Protein AF-0000000074084483 (afdb_homodimer)

pLDDT: mean 97.4, std 4.84, range [50.03, 98.94]

Nearest PDB structures (foldseek):
  2os5-assembly1_A  TM=9.959E-01  e=9.091E-21  Ancylostoma ceylanicum
  6oyb-assembly1_A  TM=9.759E-01  e=8.891E-14  Homo sapiens
  6lr3-assembly2_B  TM=9.751E-01  e=2.742E-13  Oncomelania hupensis
  1hfo-assembly1_C  TM=9.687E-01  e=1.614E-13  Trichinella spiralis
  6lkw-assembly2_B  TM=9.338E-01  e=1.724E-13  Oncomelania hupensis

InterPro domains:
  IPR001398 Macrophage migration inhibitory factor [PF01187] (2-115)
  IPR001398 Macrophage migration inhibitory factor [PTHR11954] (1-114)
  IPR014347 Tautomerase/MIF superfamily [G3DSA:3.30.429.10] (1-119)
  IPR014347 Tautomerase/MIF superfamily [SSF55331] (1-114)

Radius of gyration: 18.04 Å; Cα contacts (8 Å, |Δi|>4): 488; chains: 2; bounding box: 40×51×47 Å

Organism: Heligmosomoides polygyrus (NCBI:txid6339)

Secondary structure (DSSP, 8-state):
--EEEEEESS-GGGS-TTHHHHHHHHHHHHHT--GGG-EEEEETT-EEEETTB-S--EEEEEEESS--SHHHHHHHHHHHHHHHHHHH---GGGEEEEEEE--GGG-EETTEEHHHH--/--EEEEEESS-GGGS-TTHHHHHHHHHHHHHT--GGG-EEEEETT----BTTB-S--EEEEEEESS--SHHHHHHHHHHHHHHHHHHH---GGGEEEEEEE--GGGEEETTEEHHHH--

Structure (mmCIF, N/CA/C/O backbone):
data_AF-0000000074084483-model_v1
#
loop_
_entity.id
_entity.type
_entity.pdbx_description
1 polymer 'Macrophage migration inhibitory factor'
#
loop_
_atom_site.group_PDB
_atom_site.id
_atom_site.type_symbol
_atom_site.label_atom_id
_atom_site.label_alt_id
_atom_site.label_comp_id
_atom_site.label_asym_id
_atom_site.label_entity_id
_atom_site.label_seq_id
_atom_site.pdbx_PDB_ins_code
_atom_site.Cartn_x
_atom_site.Cartn_y
_atom_site.Cartn_z
_atom_site.occupancy
_atom_site.B_iso_or_equiv
_atom_site.auth_seq_id
_atom_site.auth_comp_id
_atom_site.auth_asym_id
_atom_site.auth_atom_id
_atom_site.pdbx_PDB_model_num
ATOM 1 N N . MET A 1 1 ? 3.225 18.656 -2.25 1 90.94 1 MET A N 1
ATOM 2 C CA . MET A 1 1 ? 2.812 17.75 -3.32 1 90.94 1 MET A CA 1
ATOM 3 C C . MET A 1 1 ? 2.529 16.359 -2.773 1 90.94 1 MET A C 1
ATOM 5 O O . MET A 1 1 ? 3.318 15.438 -2.98 1 90.94 1 MET A O 1
ATOM 9 N N . PRO A 1 2 ? 1.415 16.266 -2.002 1 98.31 2 PRO A N 1
ATOM 10 C CA . PRO A 1 2 ? 1.061 14.938 -1.521 1 98.31 2 PRO A CA 1
ATOM 11 C C . PRO A 1 2 ? 0.435 14.062 -2.607 1 98.31 2 PRO A C 1
ATOM 13 O O . PRO A 1 2 ? -0.386 14.547 -3.393 1 98.31 2 PRO A O 1
ATOM 16 N N . MET A 1 3 ? 0.93 12.828 -2.783 1 98.69 3 MET A N 1
ATOM 17 C CA . MET A 1 3 ? 0.344 11.781 -3.615 1 98.69 3 MET A CA 1
ATOM 18 C C . MET A 1 3 ? -0.251 10.672 -2.754 1 98.69 3 MET A C 1
ATOM 20 O O . MET A 1 3 ? 0.44 10.094 -1.91 1 98.69 3 MET A O 1
ATOM 24 N N . VAL A 1 4 ? -1.564 10.453 -2.967 1 98.88 4 VAL A N 1
ATOM 25 C CA . VAL A 1 4 ? -2.273 9.523 -2.098 1 98.88 4 VAL A CA 1
ATOM 26 C C . VAL A 1 4 ? -2.93 8.43 -2.938 1 98.88 4 VAL A C 1
ATOM 28 O O . VAL A 1 4 ? -3.674 8.719 -3.875 1 98.88 4 VAL A O 1
ATOM 31 N N . LYS A 1 5 ? -2.646 7.234 -2.607 1 98.88 5 LYS A N 1
ATOM 32 C CA . LYS A 1 5 ? -3.322 6.082 -3.195 1 98.88 5 LYS A CA 1
ATOM 33 C C . LYS A 1 5 ? -4.254 5.414 -2.188 1 98.88 5 LYS A C 1
ATOM 35 O O . LYS A 1 5 ? -3.83 5.055 -1.087 1 98.88 5 LYS A O 1
ATOM 40 N N . VAL A 1 6 ? -5.477 5.258 -2.576 1 98.88 6 VAL A N 1
ATOM 41 C CA . VAL A 1 6 ? -6.449 4.516 -1.782 1 98.88 6 VAL A CA 1
ATOM 42 C C . VAL A 1 6 ? -6.887 3.264 -2.541 1 98.88 6 VAL A C 1
ATOM 44 O O . VAL A 1 6 ? -7.457 3.359 -3.629 1 98.88 6 VAL A O 1
ATOM 47 N N . ALA A 1 7 ? -6.613 2.129 -2.016 1 98.88 7 ALA A N 1
ATOM 48 C CA . ALA A 1 7 ? -7.176 0.875 -2.51 1 98.88 7 ALA A CA 1
ATOM 49 C C . ALA A 1 7 ? -8.203 0.31 -1.531 1 98.88 7 ALA A C 1
ATOM 51 O O . ALA A 1 7 ? -7.969 0.292 -0.32 1 98.88 7 ALA A O 1
ATOM 52 N N . THR A 1 8 ? -9.344 -0.107 -2.014 1 98.88 8 THR A N 1
ATOM 53 C CA . THR A 1 8 ? -10.375 -0.694 -1.17 1 98.88 8 THR A CA 1
ATOM 54 C C . THR A 1 8 ? -11.141 -1.78 -1.925 1 98.88 8 THR A C 1
ATOM 56 O O . THR A 1 8 ? -11.258 -1.725 -3.15 1 98.88 8 THR A O 1
ATOM 59 N N . ASN A 1 9 ? -11.633 -2.775 -1.199 1 98.56 9 ASN A N 1
ATOM 60 C CA . ASN A 1 9 ? -12.414 -3.828 -1.841 1 98.56 9 ASN A CA 1
ATOM 61 C C . ASN A 1 9 ? -13.898 -3.475 -1.891 1 98.56 9 ASN A C 1
ATOM 63 O O . ASN A 1 9 ? -14.719 -4.285 -2.322 1 98.56 9 ASN A O 1
ATOM 67 N N . ILE A 1 10 ? -14.188 -2.301 -1.393 1 98.69 10 ILE A N 1
ATOM 68 C CA . ILE A 1 10 ? -15.547 -1.784 -1.53 1 98.69 10 ILE A CA 1
ATOM 69 C C . ILE A 1 10 ? -15.844 -1.504 -3 1 98.69 10 ILE A C 1
ATOM 71 O O . ILE A 1 10 ? -15.055 -0.853 -3.688 1 98.69 10 ILE A O 1
ATOM 75 N N . PRO A 1 11 ? -16.969 -1.996 -3.5 1 98.5 11 PRO A N 1
ATOM 76 C CA . PRO A 1 11 ? -17.312 -1.742 -4.898 1 98.5 11 PRO A CA 1
ATOM 77 C C . PRO A 1 11 ? -17.391 -0.252 -5.227 1 98.5 11 PRO A C 1
ATOM 79 O O . PRO A 1 11 ? -17.828 0.544 -4.391 1 98.5 11 PRO A O 1
ATOM 82 N N . ASP A 1 12 ? -17.047 0.091 -6.441 1 98.25 12 ASP A N 1
ATOM 83 C CA . ASP A 1 12 ? -16.984 1.48 -6.887 1 98.25 12 ASP A CA 1
ATOM 84 C C . ASP A 1 12 ? -18.328 2.193 -6.645 1 98.25 12 ASP A C 1
ATOM 86 O O . ASP A 1 12 ? -18.344 3.344 -6.203 1 98.25 12 ASP A O 1
ATOM 90 N N . LYS A 1 13 ? -19.391 1.521 -6.887 1 98.25 13 LYS A N 1
ATOM 91 C CA . LYS A 1 13 ? -20.719 2.109 -6.754 1 98.25 13 LYS A CA 1
ATOM 92 C C . LYS A 1 13 ? -21 2.51 -5.309 1 98.25 13 LYS A C 1
ATOM 94 O O . LYS A 1 13 ? -21.875 3.336 -5.047 1 98.25 13 LYS A O 1
ATOM 99 N N . ASP A 1 14 ? -20.328 1.914 -4.352 1 98.44 14 ASP A N 1
ATOM 100 C CA . ASP A 1 14 ? -20.578 2.146 -2.936 1 98.44 14 ASP A CA 1
ATOM 101 C C . ASP A 1 14 ? -19.578 3.139 -2.352 1 98.44 14 ASP A C 1
ATOM 103 O O . ASP A 1 14 ? -19.625 3.455 -1.161 1 98.44 14 ASP A O 1
ATOM 107 N N . VAL A 1 15 ? -18.625 3.645 -3.105 1 98.69 15 VAL A N 1
ATOM 108 C CA . VAL A 1 15 ? -17.719 4.73 -2.719 1 98.69 15 VAL A CA 1
ATOM 109 C C . VAL A 1 15 ? -18.328 6.07 -3.127 1 98.69 15 VAL A C 1
ATOM 111 O O . VAL A 1 15 ? -18.625 6.293 -4.305 1 98.69 15 VAL A O 1
ATOM 114 N N . PRO A 1 16 ? -18.531 6.902 -2.127 1 98.69 16 PRO A N 1
ATOM 115 C CA . PRO A 1 16 ? -19.156 8.18 -2.471 1 98.69 16 PRO A CA 1
ATOM 116 C C . PRO A 1 16 ? -18.438 8.906 -3.604 1 98.69 16 PRO A C 1
ATOM 118 O O . PRO A 1 16 ? -17.203 8.922 -3.646 1 98.69 16 PRO A O 1
ATOM 121 N N . ALA A 1 17 ? -19.141 9.539 -4.523 1 97.88 17 ALA A N 1
ATOM 122 C CA . ALA A 1 17 ? -18.594 10.195 -5.711 1 97.88 17 ALA A CA 1
ATOM 123 C C . ALA A 1 17 ? -17.656 11.328 -5.328 1 97.88 17 ALA A C 1
ATOM 125 O O . ALA A 1 17 ? -16.75 11.688 -6.094 1 97.88 17 ALA A O 1
ATOM 126 N N . ASN A 1 18 ? -17.812 11.898 -4.129 1 98.38 18 ASN A N 1
ATOM 127 C CA . ASN A 1 18 ? -17 13.031 -3.715 1 98.38 18 ASN A CA 1
ATOM 128 C C . ASN A 1 18 ? -15.93 12.609 -2.713 1 98.38 18 ASN A C 1
ATOM 130 O O . ASN A 1 18 ? -15.398 13.445 -1.973 1 98.38 18 ASN A O 1
ATOM 134 N N . PHE A 1 19 ? -15.695 11.305 -2.584 1 98.88 19 PHE A N 1
ATOM 135 C CA . PHE A 1 19 ? -14.742 10.797 -1.605 1 98.88 19 PHE A CA 1
ATOM 136 C C . PHE A 1 19 ? -13.375 11.438 -1.806 1 98.88 19 PHE A C 1
ATOM 138 O O . PHE A 1 19 ? -12.758 11.922 -0.851 1 98.88 19 PHE A O 1
ATOM 145 N N . GLU A 1 20 ? -12.875 11.477 -3.074 1 98.69 20 GLU A N 1
ATOM 146 C CA . GLU A 1 20 ? -11.562 12.039 -3.359 1 98.69 20 GLU A CA 1
ATOM 147 C C . GLU A 1 20 ? -11.5 13.523 -2.99 1 98.69 20 GLU A C 1
ATOM 149 O O . GLU A 1 20 ? -10.484 14 -2.482 1 98.69 20 GLU A O 1
ATOM 154 N N . GLU A 1 21 ? -12.57 14.227 -3.275 1 98.69 21 GLU A N 1
ATOM 155 C CA . GLU A 1 21 ? -12.648 15.641 -2.926 1 98.69 21 GLU A CA 1
ATOM 156 C C . GLU A 1 21 ? -12.578 15.844 -1.415 1 98.69 21 GLU A C 1
ATOM 158 O O . GLU A 1 21 ? -11.836 16.688 -0.931 1 98.69 21 GLU A O 1
ATOM 163 N N . ARG A 1 22 ? -13.32 15.07 -0.7 1 98.88 22 ARG A N 1
ATOM 164 C CA . ARG A 1 22 ? -13.32 15.148 0.757 1 98.88 22 ARG A CA 1
ATOM 165 C C . ARG A 1 22 ? -11.953 14.797 1.328 1 98.88 22 ARG A C 1
ATOM 167 O O . ARG A 1 22 ? -11.477 15.453 2.256 1 98.88 22 ARG A O 1
ATOM 174 N N . LEU A 1 23 ? -11.344 13.781 0.763 1 98.88 23 LEU A N 1
ATOM 175 C CA . LEU A 1 23 ? -10.016 13.391 1.223 1 98.88 23 LEU A CA 1
ATOM 176 C C . LEU A 1 23 ? -9 14.492 0.937 1 98.88 23 LEU A C 1
ATOM 178 O O . LEU A 1 23 ? -8.117 14.758 1.757 1 98.88 23 LEU A O 1
ATOM 182 N N . THR A 1 24 ? -9.117 15.102 -0.204 1 98.88 24 THR A N 1
ATOM 183 C CA . THR A 1 24 ? -8.266 16.234 -0.533 1 98.88 24 THR A CA 1
ATOM 184 C C . THR A 1 24 ? -8.391 17.328 0.527 1 98.88 24 THR A C 1
ATOM 186 O O . THR A 1 24 ? -7.379 17.844 1.015 1 98.88 24 THR A O 1
ATOM 189 N N . ASP A 1 25 ? -9.586 17.641 0.904 1 98.88 25 ASP A N 1
ATOM 190 C CA . ASP A 1 25 ? -9.828 18.688 1.888 1 98.88 25 ASP A CA 1
ATOM 191 C C . ASP A 1 25 ? -9.25 18.312 3.248 1 98.88 25 ASP A C 1
ATOM 193 O O . ASP A 1 25 ? -8.609 19.141 3.91 1 98.88 25 ASP A O 1
ATOM 197 N N . VAL A 1 26 ? -9.469 17.125 3.66 1 98.88 26 VAL A N 1
ATOM 198 C CA . VAL A 1 26 ? -8.984 16.641 4.945 1 98.88 26 VAL A CA 1
ATOM 199 C C . VAL A 1 26 ? -7.461 16.75 4.996 1 98.88 26 VAL A C 1
ATOM 201 O O . VAL A 1 26 ? -6.898 17.25 5.969 1 98.88 26 VAL A O 1
ATOM 204 N N . LEU A 1 27 ? -6.801 16.312 3.93 1 98.88 27 LEU A N 1
ATOM 205 C CA . LEU A 1 27 ? -5.344 16.281 3.924 1 98.88 27 LEU A CA 1
ATOM 206 C C . LEU A 1 27 ? -4.77 17.672 3.748 1 98.88 27 LEU A C 1
ATOM 208 O O . LEU A 1 27 ? -3.711 18 4.301 1 98.88 27 LEU A O 1
ATOM 212 N N . ALA A 1 28 ? -5.438 18.516 2.941 1 98.81 28 ALA A N 1
ATOM 213 C CA . ALA A 1 28 ? -4.992 19.891 2.818 1 98.81 28 ALA A CA 1
ATOM 214 C C . ALA A 1 28 ? -4.953 20.578 4.18 1 98.81 28 ALA A C 1
ATOM 216 O O . ALA A 1 28 ? -3.963 21.234 4.523 1 98.81 28 ALA A O 1
ATOM 217 N N . GLU A 1 29 ? -5.984 20.391 4.891 1 98.69 29 GLU A N 1
ATOM 218 C CA . GLU A 1 29 ? -6.07 20.984 6.227 1 98.69 29 GLU A CA 1
ATOM 219 C C . GLU A 1 29 ? -5.059 20.344 7.172 1 98.69 29 GLU A C 1
ATOM 221 O O . GLU A 1 29 ? -4.316 21.047 7.859 1 98.69 29 GLU A O 1
ATOM 226 N N . SER A 1 30 ? -4.984 19.078 7.211 1 98.75 30 SER A N 1
ATOM 227 C CA . SER A 1 30 ? -4.16 18.344 8.164 1 98.75 30 SER A CA 1
ATOM 228 C C . SER A 1 30 ? -2.678 18.625 7.941 1 98.75 30 SER A C 1
ATOM 230 O O . SER A 1 30 ? -1.898 18.688 8.898 1 98.75 30 SER A O 1
ATOM 232 N N . MET A 1 31 ? -2.316 18.812 6.648 1 98.56 31 MET A N 1
ATOM 233 C CA . MET A 1 31 ? -0.908 18.969 6.301 1 98.56 31 MET A CA 1
ATOM 234 C C . MET A 1 31 ? -0.549 20.438 6.102 1 98.56 31 MET A C 1
ATOM 236 O O . MET A 1 31 ? 0.618 20.766 5.891 1 98.56 31 MET A O 1
ATOM 240 N N . SER A 1 32 ? -1.562 21.281 6.18 1 98.06 32 SER A N 1
ATOM 241 C CA . SER A 1 32 ? -1.368 22.703 5.875 1 98.06 32 SER A CA 1
ATOM 242 C C . SER A 1 32 ? -0.707 22.891 4.512 1 98.06 32 SER A C 1
ATOM 244 O O . SER A 1 32 ? 0.3 23.594 4.395 1 98.06 32 SER A O 1
ATOM 246 N N . LYS A 1 33 ? -1.285 22.25 3.562 1 97.69 33 LYS A N 1
ATOM 247 C CA . LYS A 1 33 ? -0.819 22.344 2.184 1 97.69 33 LYS A CA 1
ATOM 248 C C . LYS A 1 33 ? -1.944 22.797 1.256 1 97.69 33 LYS A C 1
ATOM 250 O O . LYS A 1 33 ? -3.119 22.547 1.529 1 97.69 33 LYS A O 1
ATOM 255 N N . PRO A 1 34 ? -1.548 23.469 0.138 1 97.56 34 PRO A N 1
ATOM 256 C CA . PRO A 1 34 ? -2.605 23.875 -0.787 1 97.56 34 PRO A CA 1
ATOM 257 C C . PRO A 1 34 ? -3.334 22.703 -1.422 1 97.56 34 PRO A C 1
ATOM 259 O O . PRO A 1 34 ? -2.699 21.719 -1.812 1 97.56 34 PRO A O 1
ATOM 262 N N . ARG A 1 35 ? -4.621 22.828 -1.458 1 98 35 ARG A N 1
ATOM 263 C CA . ARG A 1 35 ? -5.488 21.844 -2.09 1 98 35 ARG A CA 1
ATOM 264 C C . ARG A 1 35 ? -4.98 21.469 -3.48 1 98 35 ARG A C 1
ATOM 266 O O . ARG A 1 35 ? -5.043 20.312 -3.883 1 98 35 ARG A O 1
ATOM 273 N N . SER A 1 36 ? -4.465 22.469 -4.172 1 97.12 36 SER A N 1
ATOM 274 C CA . SER A 1 36 ? -4.094 22.328 -5.574 1 97.12 36 SER A CA 1
ATOM 275 C C . SER A 1 36 ? -2.873 21.438 -5.742 1 97.12 36 SER A C 1
ATOM 277 O O . SER A 1 36 ? -2.555 21.016 -6.859 1 97.12 36 SER A O 1
ATOM 279 N N . ARG A 1 37 ? -2.213 21.078 -4.68 1 96.31 37 ARG A N 1
ATOM 280 C CA . ARG A 1 37 ? -0.978 20.297 -4.766 1 96.31 37 ARG A CA 1
ATOM 281 C C . ARG A 1 37 ? -1.219 18.844 -4.414 1 96.31 37 ARG A C 1
ATOM 283 O O . ARG A 1 37 ? -0.295 18.031 -4.461 1 96.31 37 ARG A O 1
ATOM 290 N N . ILE A 1 38 ? -2.434 18.453 -4.117 1 98.31 38 ILE A N 1
ATOM 291 C CA . ILE A 1 38 ? -2.723 17.109 -3.619 1 98.31 38 ILE A CA 1
ATOM 292 C C . ILE A 1 38 ? -3.32 16.266 -4.738 1 98.31 38 ILE A C 1
ATOM 294 O O . ILE A 1 38 ? -4.289 16.672 -5.383 1 98.31 38 ILE A O 1
ATOM 298 N N . ALA A 1 39 ? -2.727 15.172 -5.039 1 98.56 39 ALA A N 1
ATOM 299 C CA . ALA A 1 39 ? -3.225 14.203 -6.008 1 98.56 39 ALA A CA 1
ATOM 300 C C . ALA A 1 39 ? -3.707 12.93 -5.316 1 98.56 39 ALA A C 1
ATOM 302 O O . ALA A 1 39 ? -2.996 12.359 -4.484 1 98.56 39 ALA A O 1
ATOM 303 N N . ILE A 1 40 ? -4.953 12.461 -5.617 1 98.62 40 ILE A N 1
ATOM 304 C CA . ILE A 1 40 ? -5.543 11.273 -5.008 1 98.62 40 ILE A CA 1
ATOM 305 C C . ILE A 1 40 ? -5.938 10.281 -6.098 1 98.62 40 ILE A C 1
ATOM 307 O O . ILE A 1 40 ? -6.594 10.648 -7.078 1 98.62 40 ILE A O 1
ATOM 311 N N . GLU A 1 41 ? -5.523 9.094 -6.012 1 98.5 41 GLU A N 1
ATOM 312 C CA . GLU A 1 41 ? -6.016 7.984 -6.828 1 98.5 41 GLU A CA 1
ATOM 313 C C . GLU A 1 41 ? -6.777 6.969 -5.98 1 98.5 41 GLU A C 1
ATOM 315 O O . GLU A 1 41 ? -6.328 6.602 -4.895 1 98.5 41 GLU A O 1
ATOM 320 N N . VAL A 1 42 ? -7.965 6.543 -6.465 1 98.62 42 VAL A N 1
ATOM 321 C CA . VAL A 1 42 ? -8.781 5.57 -5.75 1 98.62 42 VAL A CA 1
ATOM 322 C C . VAL A 1 42 ? -8.969 4.32 -6.609 1 98.62 42 VAL A C 1
ATOM 324 O O . VAL A 1 42 ? -9.406 4.41 -7.762 1 98.62 42 VAL A O 1
ATOM 327 N N . PHE A 1 43 ? -8.602 3.16 -6.051 1 98.38 43 PHE A N 1
ATOM 328 C CA . PHE A 1 43 ? -8.867 1.847 -6.633 1 98.38 43 PHE A CA 1
ATOM 329 C C . PHE A 1 43 ? -9.961 1.12 -5.855 1 98.38 43 PHE A C 1
ATOM 331 O O . PHE A 1 43 ? -9.672 0.387 -4.906 1 98.38 43 PHE A O 1
ATOM 338 N N . ALA A 1 44 ? -11.164 1.285 -6.352 1 98.5 44 ALA A N 1
ATOM 339 C CA . ALA A 1 44 ? -12.312 0.643 -5.715 1 98.5 44 ALA A CA 1
ATOM 340 C C . ALA A 1 44 ? -12.547 -0.75 -6.289 1 98.5 44 ALA A C 1
ATOM 342 O O . ALA A 1 44 ? -12.094 -1.059 -7.395 1 98.5 44 ALA A O 1
ATOM 343 N N . GLY A 1 45 ? -13.156 -1.595 -5.539 1 97.81 45 GLY A N 1
ATOM 344 C CA . GLY A 1 45 ? -13.453 -2.943 -5.996 1 97.81 45 GLY A CA 1
ATOM 345 C C . GLY A 1 45 ? -12.219 -3.805 -6.156 1 97.81 45 GLY A C 1
ATOM 346 O O . GLY A 1 45 ? -12.234 -4.797 -6.887 1 97.81 45 GLY A O 1
ATOM 347 N N . ALA A 1 46 ? -11.188 -3.375 -5.547 1 97.31 46 ALA A N 1
ATOM 348 C CA . ALA A 1 46 ? -9.922 -4.094 -5.668 1 97.31 46 ALA A CA 1
ATOM 349 C C . ALA A 1 46 ? -9.977 -5.434 -4.945 1 97.31 46 ALA A C 1
ATOM 351 O O . ALA A 1 46 ? -10.766 -5.609 -4.012 1 97.31 46 ALA A O 1
ATOM 352 N N . ARG A 1 47 ? -9.188 -6.391 -5.414 1 97.38 47 ARG A N 1
ATOM 353 C CA . ARG A 1 47 ? -9.008 -7.68 -4.754 1 97.38 47 ARG A CA 1
ATOM 354 C C . ARG A 1 47 ? -8.078 -7.551 -3.551 1 97.38 47 ARG A C 1
ATOM 356 O O . ARG A 1 47 ? -6.855 -7.594 -3.699 1 97.38 47 ARG A O 1
ATOM 363 N N . ILE A 1 48 ? -8.672 -7.383 -2.342 1 98.06 48 ILE A N 1
ATOM 364 C CA . ILE A 1 48 ? -7.902 -7.121 -1.132 1 98.06 48 ILE A CA 1
ATOM 365 C C . ILE A 1 48 ? -8.414 -7.996 0.009 1 98.06 48 ILE A C 1
ATOM 367 O O . ILE A 1 48 ? -9.625 -8.172 0.166 1 98.06 48 ILE A O 1
ATOM 371 N N . LEU A 1 49 ? -7.48 -8.484 0.769 1 97.44 49 LEU A N 1
ATOM 372 C CA . LEU A 1 49 ? -7.77 -9.125 2.049 1 97.44 49 LEU A CA 1
ATOM 373 C C . LEU A 1 49 ? -6.965 -8.477 3.172 1 97.44 49 LEU A C 1
ATOM 375 O O . LEU A 1 49 ? -5.809 -8.102 2.973 1 97.44 49 LEU A O 1
ATOM 379 N N . HIS A 1 50 ? -7.547 -8.391 4.234 1 97.94 50 HIS A N 1
ATOM 380 C CA . HIS A 1 50 ? -6.859 -8.07 5.477 1 97.94 50 HIS A CA 1
ATOM 381 C C . HIS A 1 50 ? -7.125 -9.133 6.543 1 97.94 50 HIS A C 1
ATOM 383 O O . HIS A 1 50 ? -8.281 -9.453 6.824 1 97.94 50 HIS A O 1
ATOM 389 N N . GLY A 1 51 ? -6.07 -9.719 7.07 1 96.38 51 GLY A N 1
ATOM 390 C CA . GLY A 1 51 ? -6.188 -10.805 8.031 1 96.38 51 GLY A CA 1
ATOM 391 C C . GLY A 1 51 ? -6.652 -12.102 7.414 1 96.38 51 GLY A C 1
ATOM 392 O O . GLY A 1 51 ? -7.18 -12.977 8.109 1 96.38 51 GLY A O 1
ATOM 393 N N . GLY A 1 52 ? -6.652 -12.148 6.113 1 95.88 52 GLY A N 1
ATOM 394 C CA . GLY A 1 52 ? -7.039 -13.367 5.422 1 95.88 52 GLY A CA 1
ATOM 395 C C . GLY A 1 52 ? -8.539 -13.469 5.191 1 95.88 52 GLY A C 1
ATOM 396 O O . GLY A 1 52 ? -9.047 -14.539 4.855 1 95.88 52 GLY A O 1
ATOM 397 N N . VAL A 1 53 ? -9.172 -12.391 5.473 1 94.31 53 VAL A N 1
ATOM 398 C CA . VAL A 1 53 ? -10.617 -12.375 5.273 1 94.31 53 VAL A CA 1
ATOM 399 C C . VAL A 1 53 ? -11.008 -11.227 4.352 1 94.31 53 VAL A C 1
ATOM 401 O O . VAL A 1 53 ? -10.273 -10.234 4.242 1 94.31 53 VAL A O 1
ATOM 404 N N . ARG A 1 54 ? -12.203 -11.312 3.693 1 94.06 54 ARG A N 1
ATOM 405 C CA . ARG A 1 54 ? -12.586 -10.367 2.646 1 94.06 54 ARG A CA 1
ATOM 406 C C . ARG A 1 54 ? -13.492 -9.273 3.199 1 94.06 54 ARG A C 1
ATOM 408 O O . ARG A 1 54 ? -14.117 -8.539 2.438 1 94.06 54 ARG A O 1
ATOM 415 N N . ASN A 1 55 ? -13.5 -9.047 4.484 1 96.19 55 ASN A N 1
ATOM 416 C CA . ASN A 1 55 ? -14.25 -7.922 5.027 1 96.19 55 ASN A CA 1
ATOM 417 C C . ASN A 1 55 ? -13.773 -6.594 4.445 1 96.19 55 ASN A C 1
ATOM 419 O O . ASN A 1 55 ? -12.633 -6.484 3.992 1 96.19 55 ASN A O 1
ATOM 423 N N . PRO A 1 56 ? -14.68 -5.574 4.352 1 98.38 56 PRO A N 1
ATOM 424 C CA . PRO A 1 56 ? -14.297 -4.277 3.793 1 98.38 56 PRO A CA 1
ATOM 425 C C . PRO A 1 56 ? -13.039 -3.705 4.445 1 98.38 56 PRO A C 1
ATOM 427 O O . PRO A 1 56 ? -12.875 -3.797 5.664 1 98.38 56 PRO A O 1
ATOM 430 N N . VAL A 1 57 ? -12.195 -3.133 3.648 1 98.69 57 VAL A N 1
ATOM 431 C CA . VAL A 1 57 ? -10.914 -2.611 4.105 1 98.69 57 VAL A CA 1
ATOM 432 C C . VAL A 1 57 ? -10.414 -1.55 3.131 1 98.69 57 VAL A C 1
ATOM 434 O O . VAL A 1 57 ? -10.789 -1.545 1.958 1 98.69 57 VAL A O 1
ATOM 437 N N . ALA A 1 58 ? -9.633 -0.628 3.629 1 98.81 58 ALA A N 1
ATOM 438 C CA . ALA A 1 58 ? -8.922 0.345 2.807 1 98.81 58 ALA A CA 1
ATOM 439 C C . ALA A 1 58 ? -7.43 0.36 3.145 1 98.81 58 ALA A C 1
ATOM 441 O O . ALA A 1 58 ? -7.055 0.401 4.316 1 98.81 58 ALA A O 1
ATOM 442 N N . ILE A 1 59 ? -6.617 0.235 2.141 1 98.88 59 ILE A N 1
ATOM 443 C CA . ILE A 1 59 ? -5.172 0.422 2.23 1 98.88 59 ILE A CA 1
ATOM 444 C C . ILE A 1 59 ? -4.781 1.746 1.579 1 98.88 59 ILE A C 1
ATOM 446 O O . ILE A 1 59 ? -5.07 1.975 0.402 1 98.88 59 ILE A O 1
ATOM 450 N N . ILE A 1 60 ? -4.16 2.592 2.373 1 98.94 60 ILE A N 1
ATOM 451 C CA . ILE A 1 60 ? -3.891 3.953 1.92 1 98.94 60 ILE A CA 1
ATOM 452 C C . ILE A 1 60 ? -2.395 4.242 2.023 1 98.94 60 ILE A C 1
ATOM 454 O O . ILE A 1 60 ? -1.768 3.953 3.045 1 98.94 60 ILE A O 1
ATOM 458 N N . LYS A 1 61 ? -1.836 4.734 0.987 1 98.88 61 LYS A N 1
ATOM 459 C CA . LYS A 1 61 ? -0.448 5.188 0.961 1 98.88 61 LYS A CA 1
ATOM 460 C C . LYS A 1 61 ? -0.364 6.695 0.756 1 98.88 61 LYS A C 1
ATOM 462 O O . LYS A 1 61 ? -0.948 7.23 -0.188 1 98.88 61 LYS A O 1
ATOM 467 N N . ILE A 1 62 ? 0.365 7.324 1.622 1 98.88 62 ILE A N 1
ATOM 468 C CA . ILE A 1 62 ? 0.523 8.773 1.535 1 98.88 62 ILE A CA 1
ATOM 469 C C . ILE A 1 62 ? 2 9.117 1.371 1 98.88 62 ILE A C 1
ATOM 471 O O . ILE A 1 62 ? 2.814 8.836 2.254 1 98.88 62 ILE A O 1
ATOM 475 N N . GLU A 1 63 ? 2.332 9.68 0.259 1 98.81 63 GLU A N 1
ATOM 476 C CA . GLU A 1 63 ? 3.66 10.195 -0.049 1 98.81 63 GLU A CA 1
ATOM 477 C C . GLU A 1 63 ? 3.66 11.719 -0.095 1 98.81 63 GLU A C 1
ATOM 479 O O . GLU A 1 63 ? 2.828 12.328 -0.773 1 98.81 63 GLU A O 1
ATOM 484 N N . SER A 1 64 ? 4.543 12.344 0.563 1 98.31 64 SER A N 1
ATOM 485 C CA . SER A 1 64 ? 4.559 13.805 0.607 1 98.31 64 SER A CA 1
ATOM 486 C C . SER A 1 64 ? 5.953 14.328 0.931 1 98.31 64 SER A C 1
ATOM 488 O O . SER A 1 64 ? 6.762 13.625 1.539 1 98.31 64 SER A O 1
ATOM 490 N N . ILE A 1 65 ? 6.219 15.492 0.418 1 97.62 65 ILE A N 1
ATOM 491 C CA . ILE A 1 65 ? 7.402 16.219 0.862 1 97.62 65 ILE A CA 1
ATOM 492 C C . ILE A 1 65 ? 7.109 16.922 2.188 1 97.62 65 ILE A C 1
ATOM 494 O O . ILE A 1 65 ? 6.395 17.922 2.221 1 97.62 65 ILE A O 1
ATOM 498 N N . GLY A 1 66 ? 7.613 16.438 3.227 1 96.88 66 GLY A N 1
ATOM 499 C CA . GLY A 1 66 ? 7.383 17.031 4.535 1 96.88 66 GLY A CA 1
ATOM 500 C C . GLY A 1 66 ? 6 16.734 5.086 1 96.88 66 GLY A C 1
ATOM 501 O O . GLY A 1 66 ? 5.238 15.969 4.492 1 96.88 66 GLY A O 1
ATOM 502 N N . SER A 1 67 ? 5.766 17.234 6.352 1 97.25 67 SER A N 1
ATOM 503 C CA . SER A 1 67 ? 4.527 17 7.082 1 97.25 67 SER A CA 1
ATOM 504 C C . SER A 1 67 ? 4.359 15.516 7.406 1 97.25 67 SER A C 1
ATOM 506 O O . SER A 1 67 ? 3.256 14.977 7.305 1 97.25 67 SER A O 1
ATOM 508 N N . MET A 1 68 ? 5.527 14.953 7.801 1 97.62 68 MET A N 1
ATOM 509 C CA . MET A 1 68 ? 5.539 13.508 8.016 1 97.62 68 MET A CA 1
ATOM 510 C C . MET A 1 68 ? 6.25 13.156 9.32 1 97.62 68 MET A C 1
ATOM 512 O O . MET A 1 68 ? 6.852 12.086 9.438 1 97.62 68 MET A O 1
ATOM 516 N N . THR A 1 69 ? 6.293 14.141 10.227 1 98 69 THR A N 1
ATOM 517 C CA . THR A 1 69 ? 6.82 13.805 11.547 1 98 69 THR A CA 1
ATOM 518 C C . THR A 1 69 ? 5.926 12.781 12.242 1 98 69 THR A C 1
ATOM 520 O O . THR A 1 69 ? 4.789 12.555 11.82 1 98 69 THR A O 1
ATOM 523 N N . PRO A 1 70 ? 6.418 12.172 13.344 1 98.12 70 PRO A N 1
ATOM 524 C CA . PRO A 1 70 ? 5.574 11.234 14.094 1 98.12 70 PRO A CA 1
ATOM 525 C C . PRO A 1 70 ? 4.258 11.867 14.547 1 98.12 70 PRO A C 1
ATOM 527 O O . PRO A 1 70 ? 3.199 11.234 14.438 1 98.12 70 PRO A O 1
ATOM 530 N N . GLU A 1 71 ? 4.359 13.07 15.008 1 98.38 71 GLU A N 1
ATOM 531 C CA . GLU A 1 71 ? 3.152 13.773 15.438 1 98.38 71 GLU A CA 1
ATOM 532 C C . GLU A 1 71 ? 2.221 14.039 14.258 1 98.38 71 GLU A C 1
ATOM 534 O O . GLU A 1 71 ? 1.002 13.914 14.383 1 98.38 71 GLU A O 1
ATOM 539 N N . ASP A 1 72 ? 2.785 14.438 13.141 1 98.62 72 ASP A N 1
ATOM 540 C CA . ASP A 1 72 ? 1.99 14.625 11.93 1 98.62 72 ASP A CA 1
ATOM 541 C C . ASP A 1 72 ? 1.224 13.352 11.578 1 98.62 72 ASP A C 1
ATOM 543 O O . ASP A 1 72 ? 0.018 13.398 11.328 1 98.62 72 ASP A O 1
ATOM 547 N N . ASN A 1 73 ? 1.977 12.281 11.578 1 98.75 73 ASN A N 1
ATOM 548 C CA . ASN A 1 73 ? 1.405 11.023 11.117 1 98.75 73 ASN A CA 1
ATOM 549 C C . ASN A 1 73 ? 0.265 10.562 12.023 1 98.75 73 ASN A C 1
ATOM 551 O O . ASN A 1 73 ? -0.7 9.953 11.547 1 98.75 73 ASN A O 1
ATOM 555 N N . ILE A 1 74 ? 0.389 10.812 13.297 1 98.75 74 ILE A N 1
ATOM 556 C CA . ILE A 1 74 ? -0.715 10.531 14.211 1 98.75 74 ILE A CA 1
ATOM 557 C C . ILE A 1 74 ? -1.937 11.359 13.812 1 98.75 74 ILE A C 1
ATOM 559 O O . ILE A 1 74 ? -3.039 10.82 13.672 1 98.75 74 ILE A O 1
ATOM 563 N N . ARG A 1 75 ? -1.675 12.609 13.562 1 98.75 75 ARG A N 1
ATOM 564 C CA . ARG A 1 75 ? -2.76 13.508 13.195 1 98.75 75 ARG A CA 1
ATOM 565 C C . ARG A 1 75 ? -3.395 13.094 11.875 1 98.75 75 ARG A C 1
ATOM 567 O O . ARG A 1 75 ? -4.621 13.016 11.766 1 98.75 75 ARG A O 1
ATOM 574 N N . HIS A 1 76 ? -2.547 12.859 10.852 1 98.88 76 HIS A N 1
ATOM 575 C CA . HIS A 1 76 ? -3.068 12.43 9.555 1 98.88 76 HIS A CA 1
ATOM 576 C C . HIS A 1 76 ? -3.896 11.156 9.688 1 98.88 76 HIS A C 1
ATOM 578 O O . HIS A 1 76 ? -4.977 11.047 9.102 1 98.88 76 HIS A O 1
ATOM 584 N N . THR A 1 77 ? -3.361 10.242 10.445 1 98.88 77 THR A N 1
ATOM 585 C CA . THR A 1 77 ? -4.043 8.961 10.594 1 98.88 77 THR A CA 1
ATOM 586 C C . THR A 1 77 ? -5.426 9.148 11.211 1 98.88 77 THR A C 1
ATOM 588 O O . THR A 1 77 ? -6.406 8.57 10.734 1 98.88 77 THR A O 1
ATOM 591 N N . GLN A 1 78 ? -5.469 9.953 12.203 1 98.88 78 GLN A N 1
ATOM 592 C CA . GLN A 1 78 ? -6.746 10.211 12.859 1 98.88 78 GLN A CA 1
ATOM 593 C C . GLN A 1 78 ? -7.762 10.789 11.875 1 98.88 78 GLN A C 1
ATOM 595 O O . GLN A 1 78 ? -8.883 10.289 11.773 1 98.88 78 GLN A O 1
ATOM 600 N N . LYS A 1 79 ? -7.395 11.773 11.172 1 98.88 79 LYS A N 1
ATOM 601 C CA . LYS A 1 79 ? -8.305 12.492 10.297 1 98.88 79 LYS A CA 1
ATOM 602 C C . LYS A 1 79 ? -8.742 11.617 9.117 1 98.88 79 LYS A C 1
ATOM 604 O O . LYS A 1 79 ? -9.922 11.57 8.781 1 98.88 79 LYS A O 1
ATOM 609 N N . VAL A 1 80 ? -7.805 10.938 8.531 1 98.94 80 VAL A N 1
ATOM 610 C CA . VAL A 1 80 ? -8.102 10.086 7.379 1 98.94 80 VAL A CA 1
ATOM 611 C C . VAL A 1 80 ? -8.977 8.914 7.82 1 98.94 80 VAL A C 1
ATOM 613 O O . VAL A 1 80 ? -9.93 8.547 7.129 1 98.94 80 VAL A O 1
ATOM 616 N N . THR A 1 81 ? -8.648 8.375 8.984 1 98.88 81 THR A N 1
ATOM 617 C CA . THR A 1 81 ? -9.445 7.27 9.508 1 98.88 81 THR A CA 1
ATOM 618 C C . THR A 1 81 ? -10.883 7.715 9.766 1 98.88 81 THR A C 1
ATOM 620 O O . THR A 1 81 ? -11.836 7.008 9.414 1 98.88 81 THR A O 1
ATOM 623 N N . GLN A 1 82 ? -11.016 8.852 10.312 1 98.88 82 GLN A N 1
ATOM 624 C CA . GLN A 1 82 ? -12.352 9.391 10.57 1 98.88 82 GLN A CA 1
ATOM 625 C C . GLN A 1 82 ? -13.141 9.547 9.273 1 98.88 82 GLN A C 1
ATOM 627 O O . GLN A 1 82 ? -14.32 9.203 9.219 1 98.88 82 GLN A O 1
ATOM 632 N N . LEU A 1 83 ? -12.516 10.055 8.297 1 98.88 83 LEU A N 1
ATOM 633 C CA . LEU A 1 83 ? -13.195 10.188 7.012 1 98.88 83 LEU A CA 1
ATOM 634 C C . LEU A 1 83 ? -13.648 8.828 6.488 1 98.88 83 LEU A C 1
ATOM 636 O O . LEU A 1 83 ? -14.773 8.688 6.008 1 98.88 83 LEU A O 1
ATOM 640 N N . CYS A 1 84 ? -12.766 7.84 6.559 1 98.88 84 CYS A N 1
ATOM 641 C CA . CYS A 1 84 ? -13.094 6.508 6.055 1 98.88 84 CYS A CA 1
ATOM 642 C C . CYS A 1 84 ? -14.242 5.895 6.844 1 98.88 84 CYS A C 1
ATOM 644 O O . CYS A 1 84 ? -15.094 5.203 6.277 1 98.88 84 CYS A O 1
ATOM 646 N N . GLN A 1 85 ? -14.203 6.121 8.125 1 98.81 85 GLN A N 1
ATOM 647 C CA . GLN A 1 85 ? -15.312 5.645 8.945 1 98.81 85 GLN A CA 1
ATOM 648 C C . GLN A 1 85 ? -16.641 6.25 8.484 1 98.81 85 GLN A C 1
ATOM 650 O O . GLN A 1 85 ? -17.625 5.539 8.328 1 98.81 85 GLN A O 1
ATOM 655 N N . GLN A 1 86 ? -16.625 7.488 8.25 1 98.56 86 GLN A N 1
ATOM 656 C CA . GLN A 1 86 ? -17.844 8.219 7.902 1 98.56 86 GLN A CA 1
ATOM 657 C C . GLN A 1 86 ? -18.281 7.914 6.469 1 98.56 86 GLN A C 1
ATOM 659 O O . GLN A 1 86 ? -19.453 7.652 6.211 1 98.56 86 GLN A O 1
ATOM 664 N N . ALA A 1 87 ? -17.375 7.918 5.547 1 98.69 87 ALA A N 1
ATOM 665 C CA . ALA A 1 87 ? -17.703 7.891 4.125 1 98.69 87 ALA A CA 1
ATOM 666 C C . ALA A 1 87 ? -17.797 6.457 3.611 1 98.69 87 ALA A C 1
ATOM 668 O O . ALA A 1 87 ? -18.547 6.172 2.682 1 98.69 87 ALA A O 1
ATOM 669 N N . LEU A 1 88 ? -17 5.559 4.211 1 98.62 88 LEU A N 1
ATOM 670 C CA . LEU A 1 88 ? -16.922 4.199 3.689 1 98.62 88 LEU A CA 1
ATOM 671 C C . LEU A 1 88 ? -17.484 3.197 4.688 1 98.62 88 LEU A C 1
ATOM 673 O O . LEU A 1 88 ? -17.562 2 4.402 1 98.62 88 LEU A O 1
ATOM 677 N N . ASN A 1 89 ? -17.844 3.645 5.879 1 98.44 89 ASN A N 1
ATOM 678 C CA . ASN A 1 89 ? -18.391 2.801 6.938 1 98.44 89 ASN A CA 1
ATOM 679 C C . ASN A 1 89 ? -17.406 1.7 7.34 1 98.44 89 ASN A C 1
ATOM 681 O O . ASN A 1 89 ? -17.797 0.535 7.449 1 98.44 89 ASN A O 1
ATOM 685 N N . LEU A 1 90 ? -16.203 2.07 7.508 1 98.69 90 LEU A N 1
ATOM 686 C CA . LEU A 1 90 ? -15.172 1.139 7.941 1 98.69 90 LEU A CA 1
ATOM 687 C C . LEU A 1 90 ? -14.859 1.321 9.422 1 98.69 90 LEU A C 1
ATOM 689 O O . LEU A 1 90 ? -14.766 2.451 9.906 1 98.69 90 LEU A O 1
ATOM 693 N N . PRO A 1 91 ? -14.75 0.189 10.133 1 98.25 91 PRO A N 1
ATOM 694 C CA . PRO A 1 91 ? -14.148 0.375 11.453 1 98.25 91 PRO A CA 1
ATOM 695 C C . PRO A 1 91 ? -12.703 0.864 11.383 1 98.25 91 PRO A C 1
ATOM 697 O O . PRO A 1 91 ? -12.031 0.677 10.359 1 98.25 91 PRO A O 1
ATOM 700 N N . LYS A 1 92 ? -12.227 1.519 12.461 1 98 92 LYS A N 1
ATOM 701 C CA . LYS A 1 92 ? -10.906 2.139 12.453 1 98 92 LYS A CA 1
ATOM 702 C C . LYS A 1 92 ? -9.812 1.102 12.203 1 98 92 LYS A C 1
ATOM 704 O O . LYS A 1 92 ? -8.766 1.417 11.633 1 98 92 LYS A O 1
ATOM 709 N N . GLU A 1 93 ? -10.086 -0.2 12.5 1 96.69 93 GLU A N 1
ATOM 710 C CA . GLU A 1 93 ? -9.094 -1.261 12.359 1 96.69 93 GLU A CA 1
ATOM 711 C C . GLU A 1 93 ? -9 -1.746 10.914 1 96.69 93 GLU A C 1
ATOM 713 O O . GLU A 1 93 ? -8.148 -2.58 10.586 1 96.69 93 GLU A O 1
ATOM 718 N N . LYS A 1 94 ? -9.867 -1.184 10.047 1 98.12 94 LYS A N 1
ATOM 719 C CA . LYS A 1 94 ? -9.867 -1.581 8.648 1 98.12 94 LYS A CA 1
ATOM 720 C C . LYS A 1 94 ? -9.391 -0.444 7.75 1 98.12 94 LYS A C 1
ATOM 722 O O . LYS A 1 94 ? -9.633 -0.451 6.543 1 98.12 94 LYS A O 1
ATOM 727 N N . VAL A 1 95 ? -8.773 0.476 8.336 1 98.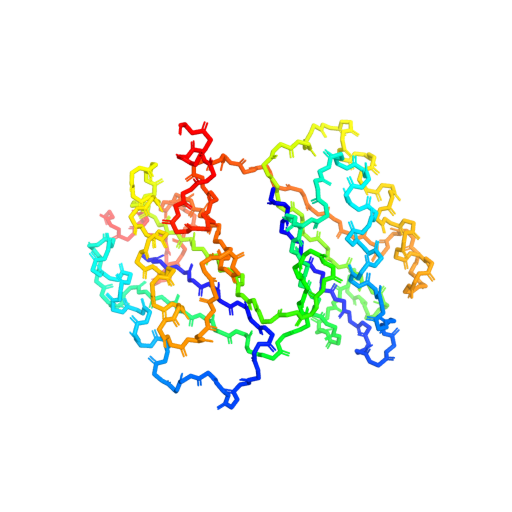62 95 VAL A N 1
ATOM 728 C CA . VAL A 1 95 ? -8.062 1.537 7.629 1 98.62 95 VAL A CA 1
ATOM 729 C C . VAL A 1 95 ? -6.562 1.437 7.918 1 98.62 95 VAL A C 1
ATOM 731 O O . VAL A 1 95 ? -6.121 1.706 9.039 1 98.62 95 VAL A O 1
ATOM 734 N N . VAL A 1 96 ? -5.828 1.009 6.938 1 98.56 96 VAL A N 1
ATOM 735 C CA . VAL A 1 96 ? -4.387 0.833 7.059 1 98.56 96 VAL A CA 1
ATOM 736 C C . VAL A 1 96 ? -3.666 1.891 6.227 1 98.56 96 VAL A C 1
ATOM 738 O O . VAL A 1 96 ? -3.93 2.037 5.031 1 98.56 96 VAL A O 1
ATOM 741 N N . ILE A 1 97 ? -2.775 2.592 6.844 1 98.81 97 ILE A N 1
ATOM 742 C CA . ILE A 1 97 ? -2.152 3.723 6.164 1 98.81 97 ILE A CA 1
ATOM 743 C C . ILE A 1 97 ? -0.633 3.604 6.246 1 98.81 97 ILE A C 1
ATOM 745 O O . ILE A 1 97 ? -0.088 3.264 7.301 1 98.81 97 ILE A O 1
ATOM 749 N N . SER A 1 98 ? 0.061 3.871 5.207 1 98.81 98 SER A N 1
ATOM 750 C CA . SER A 1 98 ? 1.514 4.008 5.211 1 98.81 98 SER A CA 1
ATOM 751 C C . SER A 1 98 ? 1.941 5.398 4.758 1 98.81 98 SER A C 1
ATOM 753 O O . SER A 1 98 ? 1.356 5.965 3.832 1 98.81 98 SER A O 1
ATOM 755 N N . PHE A 1 99 ? 2.986 5.91 5.418 1 98.81 99 PHE A N 1
ATOM 756 C CA . PHE A 1 99 ? 3.492 7.25 5.145 1 98.81 99 PHE A CA 1
ATOM 757 C C . PHE A 1 99 ? 4.902 7.191 4.57 1 98.81 99 PHE A C 1
ATOM 759 O O . PHE A 1 99 ? 5.754 6.461 5.082 1 98.81 99 PHE A O 1
ATOM 766 N N . PHE A 1 100 ? 5.129 7.965 3.523 1 98.5 100 PHE A N 1
ATOM 767 C CA . PHE A 1 100 ? 6.445 8.055 2.9 1 98.5 100 PHE A CA 1
ATOM 768 C C . PHE A 1 100 ? 6.871 9.508 2.74 1 98.5 100 PHE A C 1
ATOM 77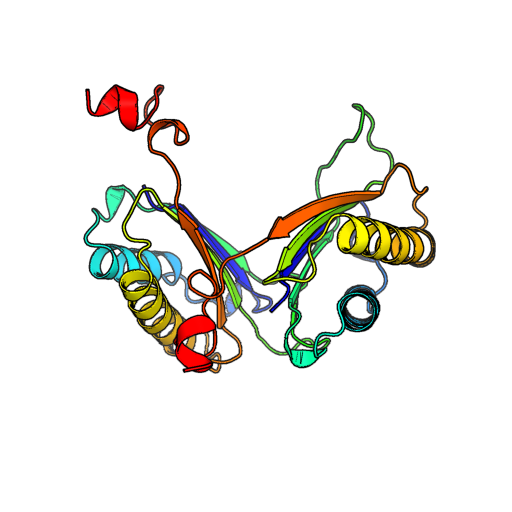0 O O . PHE A 1 100 ? 6.285 10.25 1.948 1 98.5 100 PHE A O 1
ATOM 777 N N . ASP A 1 101 ? 7.895 9.875 3.49 1 98.06 101 ASP A N 1
ATOM 778 C CA . ASP A 1 101 ? 8.484 11.203 3.342 1 98.06 101 ASP A CA 1
ATOM 779 C C . ASP A 1 101 ? 9.422 11.258 2.139 1 98.06 101 ASP A C 1
ATOM 781 O O . ASP A 1 101 ? 10.328 10.438 2.018 1 98.06 101 ASP A O 1
ATOM 785 N N . LEU A 1 102 ? 9.234 12.148 1.273 1 97.94 102 LEU A N 1
ATOM 786 C CA . LEU A 1 102 ? 10.023 12.25 0.049 1 97.94 102 LEU A CA 1
ATOM 787 C C . LEU A 1 102 ? 10.922 13.484 0.08 1 97.94 102 LEU A C 1
ATOM 789 O O . LEU A 1 102 ? 10.516 14.539 0.584 1 97.94 102 LEU A O 1
ATOM 793 N N . SER A 1 103 ? 12.078 13.305 -0.455 1 97.75 103 SER A N 1
ATOM 794 C CA . SER A 1 103 ? 12.93 14.461 -0.722 1 97.75 103 SER A CA 1
ATOM 795 C C . SER A 1 103 ? 12.383 15.289 -1.88 1 97.75 103 SER A C 1
ATOM 797 O O . SER A 1 103 ? 11.914 14.742 -2.881 1 97.75 103 SER A O 1
ATOM 799 N N . PRO A 1 104 ? 12.477 16.656 -1.694 1 97.06 104 PRO A N 1
ATOM 800 C CA . PRO A 1 104 ? 12.039 17.484 -2.818 1 97.06 104 PRO A CA 1
ATOM 801 C C . PRO A 1 104 ? 12.836 17.219 -4.094 1 97.06 104 PRO A C 1
ATOM 803 O O . PRO A 1 104 ? 12.367 17.531 -5.191 1 97.06 104 PRO A O 1
ATOM 806 N N . THR A 1 105 ? 14.07 16.609 -4.031 1 98.19 105 THR A N 1
ATOM 807 C CA . THR A 1 105 ? 14.859 16.266 -5.199 1 98.19 105 THR A CA 1
ATOM 808 C C . THR A 1 105 ? 14.273 15.039 -5.898 1 98.19 105 THR A C 1
ATOM 810 O O . THR A 1 105 ? 14.641 14.734 -7.035 1 98.19 105 THR A O 1
ATOM 813 N N . ASN A 1 106 ? 13.414 14.383 -5.195 1 98.06 106 ASN A N 1
ATOM 814 C CA . ASN A 1 106 ? 12.891 13.125 -5.711 1 98.06 106 ASN A CA 1
ATOM 815 C C . ASN A 1 106 ? 11.461 13.273 -6.227 1 98.06 106 ASN A C 1
ATOM 817 O O . ASN A 1 106 ? 10.781 12.281 -6.484 1 98.06 106 ASN A O 1
ATOM 821 N N . VAL A 1 107 ? 10.961 14.469 -6.258 1 97.62 107 VAL A N 1
ATOM 822 C CA . VAL A 1 107 ? 9.617 14.719 -6.77 1 97.62 107 VAL A CA 1
ATOM 823 C C . VAL A 1 107 ? 9.68 15.664 -7.969 1 97.62 107 VAL A C 1
ATOM 825 O O . VAL A 1 107 ? 10.164 16.797 -7.855 1 97.62 107 VAL A O 1
ATOM 828 N N . GLY A 1 108 ? 9.25 15.086 -9.141 1 97.19 108 GLY A N 1
ATOM 829 C CA . GLY A 1 108 ? 9.164 15.906 -10.344 1 97.19 108 GLY A CA 1
ATOM 830 C C . GLY A 1 108 ? 7.816 16.594 -10.508 1 97.19 108 GLY A C 1
ATOM 831 O O . GLY A 1 108 ? 6.773 15.992 -10.219 1 97.19 108 GLY A O 1
ATOM 832 N N . PHE A 1 109 ? 7.883 17.844 -10.836 1 93.88 109 PHE A N 1
ATOM 833 C CA . PHE A 1 109 ? 6.695 18.641 -11.117 1 93.88 109 PHE A CA 1
ATOM 834 C C . PHE A 1 109 ? 7.043 19.844 -11.992 1 93.88 109 PHE A C 1
ATOM 836 O O . PHE A 1 109 ? 8.086 20.469 -11.797 1 93.88 109 PHE A O 1
ATOM 843 N N . GLY A 1 110 ? 6.191 20.031 -12.969 1 94.12 110 GLY A N 1
ATOM 844 C CA . GLY A 1 110 ? 6.418 21.188 -13.812 1 94.12 110 GLY A CA 1
ATOM 845 C C . GLY A 1 110 ? 7.676 21.078 -14.648 1 94.12 110 GLY A C 1
ATOM 846 O O . GLY A 1 110 ? 8.352 22.094 -14.906 1 94.12 110 GLY A O 1
ATOM 847 N N . GLY A 1 111 ? 8.062 20 -14.969 1 96.94 111 GLY A N 1
ATOM 848 C CA . GLY A 1 111 ? 9.18 19.766 -15.875 1 96.94 111 GLY A CA 1
ATOM 849 C C . GLY A 1 111 ? 10.523 19.797 -15.18 1 96.94 111 GLY A C 1
ATOM 850 O O . GLY A 1 111 ? 11.57 19.797 -15.836 1 96.94 111 GLY A O 1
ATOM 851 N N . THR A 1 112 ? 10.547 19.938 -13.898 1 97.5 112 THR A N 1
ATOM 852 C CA . THR A 1 112 ? 11.742 19.922 -13.062 1 97.5 112 THR A CA 1
ATOM 853 C C . THR A 1 112 ? 11.445 19.25 -11.719 1 97.5 112 THR A C 1
ATOM 855 O O . THR A 1 112 ? 10.453 18.547 -11.578 1 97.5 112 THR A O 1
ATOM 858 N N . THR A 1 113 ? 12.391 19.391 -10.719 1 97.81 113 THR A N 1
ATOM 859 C CA . THR A 1 113 ? 12.102 18.859 -9.391 1 97.81 113 THR A CA 1
ATOM 860 C C . THR A 1 113 ? 11.617 19.953 -8.453 1 97.81 113 THR A C 1
ATOM 862 O O . THR A 1 113 ? 11.844 21.141 -8.719 1 97.81 113 THR A O 1
ATOM 865 N N . VAL A 1 114 ? 10.859 19.609 -7.434 1 95.69 114 VAL A N 1
ATOM 866 C CA . VAL A 1 114 ? 10.328 20.594 -6.492 1 95.69 114 VAL A CA 1
ATOM 867 C C . VAL A 1 114 ? 11.469 21.422 -5.895 1 95.69 114 VAL A C 1
ATOM 869 O O . VAL A 1 114 ? 11.352 22.625 -5.734 1 95.69 114 VAL A O 1
ATOM 872 N N . ALA A 1 115 ? 12.578 20.719 -5.742 1 95.94 115 ALA A N 1
ATOM 873 C CA . ALA A 1 115 ? 13.742 21.406 -5.188 1 95.94 115 ALA A CA 1
ATOM 874 C C . ALA A 1 115 ? 14.242 22.484 -6.137 1 95.94 115 ALA A C 1
ATOM 876 O O . ALA A 1 115 ? 14.617 23.578 -5.699 1 95.94 115 ALA A O 1
ATOM 877 N N . ALA A 1 116 ? 14.234 22.109 -7.43 1 95.19 116 ALA A N 1
ATOM 878 C CA . ALA A 1 116 ? 14.797 23.016 -8.43 1 95.19 116 ALA A CA 1
ATOM 879 C C . ALA A 1 116 ? 13.828 24.156 -8.758 1 95.19 116 ALA A C 1
ATOM 881 O O . ALA A 1 116 ? 14.242 25.219 -9.203 1 95.19 116 ALA A O 1
ATOM 882 N N . ALA A 1 117 ? 12.609 23.891 -8.625 1 89.56 117 ALA A N 1
ATOM 883 C CA . ALA A 1 117 ? 11.602 24.906 -8.914 1 89.56 117 ALA A CA 1
ATOM 884 C C . ALA A 1 117 ? 11.555 25.969 -7.812 1 89.56 117 ALA A C 1
ATOM 886 O O . ALA A 1 117 ? 11.141 27.109 -8.055 1 89.56 117 ALA A O 1
ATOM 887 N N . THR A 1 118 ? 11.812 25.547 -6.559 1 71.06 118 THR A N 1
ATOM 888 C CA . THR A 1 118 ? 11.75 26.469 -5.422 1 71.06 118 THR A CA 1
ATOM 889 C C . THR A 1 118 ? 13.031 27.281 -5.305 1 71.06 118 THR A C 1
ATOM 891 O O . THR A 1 118 ? 13.141 28.156 -4.457 1 71.06 118 THR A O 1
ATOM 894 N N . VAL A 1 119 ? 14.031 26.922 -6.219 1 59.56 119 VAL A N 1
ATOM 895 C CA . VAL A 1 119 ? 15.242 27.75 -6.23 1 59.56 119 VAL A CA 1
ATOM 896 C C . VAL A 1 119 ? 15.094 28.875 -7.246 1 59.56 119 VAL A C 1
ATOM 898 O O . VAL A 1 119 ? 14.43 28.719 -8.273 1 59.56 119 VAL A O 1
ATOM 901 N N . MET B 1 1 ? 2.453 -5.223 10.906 1 90.94 1 MET B N 1
ATOM 902 C CA . MET B 1 1 ? 1.492 -4.746 9.922 1 90.94 1 MET B CA 1
ATOM 903 C C . MET B 1 1 ? 2.076 -4.816 8.516 1 90.94 1 MET B C 1
ATOM 905 O O . MET B 1 1 ? 2.516 -3.801 7.969 1 90.94 1 MET B O 1
ATOM 909 N N . PRO B 1 2 ? 2.197 -6.039 7.977 1 98.31 2 PRO B N 1
ATOM 910 C CA . PRO B 1 2 ? 2.691 -6.152 6.602 1 98.31 2 PRO B CA 1
ATOM 911 C C . PRO B 1 2 ? 1.639 -5.773 5.562 1 98.31 2 PRO B C 1
ATOM 913 O O . PRO B 1 2 ? 0.475 -6.164 5.688 1 98.31 2 PRO B O 1
ATOM 916 N N . MET B 1 3 ? 1.958 -4.941 4.633 1 98.62 3 MET B N 1
ATOM 917 C CA . MET B 1 3 ? 1.164 -4.598 3.459 1 98.62 3 MET B CA 1
ATOM 918 C C . MET B 1 3 ? 1.821 -5.121 2.186 1 98.62 3 MET B C 1
ATOM 920 O O . MET B 1 3 ? 2.977 -4.797 1.901 1 98.62 3 MET B O 1
ATOM 924 N N . VAL B 1 4 ? 1.069 -5.922 1.452 1 98.88 4 VAL B N 1
ATOM 925 C CA . VAL B 1 4 ? 1.633 -6.621 0.302 1 98.88 4 VAL B CA 1
ATOM 926 C C . VAL B 1 4 ? 0.817 -6.297 -0.949 1 98.88 4 VAL B C 1
ATOM 928 O O . VAL B 1 4 ? -0.411 -6.41 -0.943 1 98.88 4 VAL B O 1
ATOM 931 N N . LYS B 1 5 ? 1.471 -5.918 -1.941 1 98.88 5 LYS B N 1
ATOM 932 C CA . LYS B 1 5 ? 0.851 -5.723 -3.248 1 98.88 5 LYS B CA 1
ATOM 933 C C . LYS B 1 5 ? 1.386 -6.723 -4.27 1 98.88 5 LYS B C 1
ATOM 935 O O . LYS B 1 5 ? 2.598 -6.832 -4.465 1 98.88 5 LYS B O 1
ATOM 940 N N . VAL B 1 6 ? 0.511 -7.414 -4.887 1 98.94 6 VAL B N 1
ATOM 941 C CA . VAL B 1 6 ? 0.849 -8.344 -5.957 1 98.94 6 VAL B CA 1
ATOM 942 C C . VAL B 1 6 ? 0.253 -7.855 -7.273 1 98.94 6 VAL B C 1
ATOM 944 O O . VAL B 1 6 ? -0.966 -7.719 -7.398 1 98.94 6 VAL B O 1
ATOM 947 N N . ALA B 1 7 ? 1.065 -7.582 -8.211 1 98.88 7 ALA B N 1
ATOM 948 C CA . ALA B 1 7 ? 0.618 -7.328 -9.578 1 98.88 7 ALA B CA 1
ATOM 949 C C . ALA B 1 7 ? 1.027 -8.461 -10.508 1 98.88 7 ALA B C 1
ATOM 951 O O . ALA B 1 7 ? 2.156 -8.953 -10.445 1 98.88 7 ALA B O 1
ATOM 952 N N . THR B 1 8 ? 0.171 -8.93 -11.328 1 98.88 8 THR B N 1
ATOM 953 C CA . THR B 1 8 ? 0.479 -9.984 -12.281 1 98.88 8 THR B CA 1
ATOM 954 C C . THR B 1 8 ? -0.314 -9.797 -13.578 1 98.88 8 THR B C 1
ATOM 956 O O . THR B 1 8 ? -1.401 -9.219 -13.562 1 98.88 8 THR B O 1
ATOM 959 N N . ASN B 1 9 ? 0.224 -10.234 -14.695 1 98.75 9 ASN B N 1
ATOM 960 C CA . ASN B 1 9 ? -0.484 -10.164 -15.969 1 98.75 9 ASN B CA 1
ATOM 961 C C . ASN B 1 9 ? -1.355 -11.391 -16.203 1 98.75 9 ASN B C 1
ATOM 963 O O . ASN B 1 9 ? -1.972 -11.531 -17.25 1 98.75 9 ASN B O 1
ATOM 967 N N . ILE B 1 10 ? -1.343 -12.281 -15.211 1 98.62 10 ILE B N 1
ATOM 968 C CA . ILE B 1 10 ? -2.256 -13.414 -15.25 1 98.62 10 ILE B CA 1
ATOM 969 C C . ILE B 1 10 ? -3.693 -12.93 -15.078 1 98.62 10 ILE B C 1
ATOM 971 O O . ILE B 1 10 ? -3.984 -12.156 -14.164 1 98.62 10 ILE B O 1
ATOM 975 N N . PRO B 1 11 ? -4.605 -13.367 -15.992 1 98.31 11 PRO B N 1
ATOM 976 C CA . PRO B 1 11 ? -6 -12.945 -15.844 1 98.31 11 PRO B CA 1
ATOM 977 C C . PRO B 1 11 ? -6.594 -13.328 -14.492 1 98.31 11 PRO B C 1
ATOM 979 O O . PRO B 1 11 ? -6.262 -14.383 -13.945 1 98.31 11 PRO B O 1
ATOM 982 N N . ASP B 1 12 ? -7.477 -12.508 -13.953 1 97.75 12 ASP B N 1
ATOM 983 C CA . ASP B 1 12 ? -8.07 -12.688 -12.633 1 97.75 12 ASP B CA 1
ATOM 984 C C . ASP B 1 12 ? -8.688 -14.078 -12.492 1 97.75 12 ASP B C 1
ATOM 986 O O . ASP B 1 12 ? -8.547 -14.727 -11.453 1 97.75 12 ASP B O 1
ATOM 990 N N . LYS B 1 13 ? -9.352 -14.523 -13.523 1 97.62 13 LYS B N 1
ATOM 991 C CA . LYS B 1 13 ? -10.031 -15.812 -13.5 1 97.62 13 LYS B CA 1
ATOM 992 C C . LYS B 1 13 ? -9.047 -16.953 -13.281 1 97.62 13 LYS B C 1
ATOM 994 O O . LYS B 1 13 ? -9.43 -18.047 -12.867 1 97.62 13 LYS B O 1
ATOM 999 N N . ASP B 1 14 ? -7.785 -16.703 -13.555 1 98.25 14 ASP B N 1
ATOM 1000 C CA . ASP B 1 14 ? -6.777 -17.766 -13.484 1 98.25 14 ASP B CA 1
ATOM 1001 C C . ASP B 1 14 ? -5.945 -17.656 -12.211 1 98.25 14 ASP B C 1
ATOM 1003 O O . ASP B 1 14 ? -5.059 -18.469 -11.969 1 98.25 14 ASP B O 1
ATOM 1007 N N . VAL B 1 15 ? -6.137 -16.688 -11.43 1 98.56 15 VAL B N 1
ATOM 1008 C CA . VAL B 1 15 ? -5.562 -16.594 -10.094 1 98.56 15 VAL B CA 1
ATOM 1009 C C . VAL B 1 15 ? -6.496 -17.25 -9.078 1 98.56 15 VAL B C 1
ATOM 1011 O O . VAL B 1 15 ? -7.66 -16.875 -8.953 1 98.56 15 VAL B O 1
ATOM 1014 N N . PRO B 1 16 ? -5.961 -18.219 -8.406 1 98.38 16 PRO B N 1
ATOM 1015 C CA . PRO B 1 16 ? -6.84 -18.938 -7.488 1 98.38 16 PRO B CA 1
ATOM 1016 C C . PRO B 1 16 ? -7.574 -18 -6.523 1 98.38 16 PRO B C 1
ATOM 1018 O O . PRO B 1 16 ? -6.996 -17.031 -6.039 1 98.38 16 PRO B O 1
ATOM 1021 N N . ALA B 1 17 ? -8.812 -18.328 -6.133 1 96 17 ALA B N 1
ATOM 1022 C CA .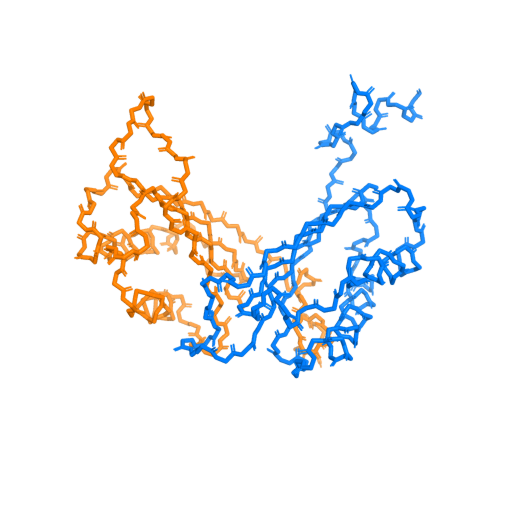 ALA B 1 17 ? -9.664 -17.5 -5.281 1 96 17 ALA B CA 1
ATOM 1023 C C . ALA B 1 17 ? -9.07 -17.375 -3.881 1 96 17 ALA B C 1
ATOM 1025 O O . ALA B 1 17 ? -9.289 -16.359 -3.199 1 96 17 ALA B O 1
ATOM 1026 N N . ASN B 1 18 ? -8.289 -18.375 -3.496 1 97.12 18 ASN B N 1
ATOM 1027 C CA . ASN B 1 18 ? -7.746 -18.359 -2.143 1 97.12 18 ASN B CA 1
ATOM 1028 C C . ASN B 1 18 ? -6.281 -17.938 -2.135 1 97.12 18 ASN B C 1
ATOM 1030 O O . ASN B 1 18 ? -5.551 -18.219 -1.184 1 97.12 18 ASN B O 1
ATOM 1034 N N . PHE B 1 19 ? -5.82 -17.344 -3.229 1 98.5 19 PHE B N 1
ATOM 1035 C CA . PHE B 1 19 ? -4.414 -16.969 -3.34 1 98.5 19 PHE B CA 1
ATOM 1036 C C . PHE B 1 19 ? -4.008 -16.031 -2.215 1 98.5 19 PHE B C 1
ATOM 1038 O O . PHE B 1 19 ? -3.004 -16.25 -1.537 1 98.5 19 PHE B O 1
ATOM 1045 N N . GLU B 1 20 ? -4.793 -14.977 -1.98 1 97.88 20 GLU B N 1
ATOM 1046 C CA . GLU B 1 20 ? -4.469 -13.992 -0.958 1 97.88 20 GLU B CA 1
ATOM 1047 C C . GLU B 1 20 ? -4.445 -14.617 0.432 1 97.88 20 GLU B C 1
ATOM 1049 O O . GLU B 1 20 ? -3.617 -14.258 1.27 1 97.88 20 GLU B O 1
ATOM 1054 N N . GLU B 1 21 ? -5.387 -15.531 0.632 1 98.06 21 GLU B N 1
ATOM 1055 C CA . GLU B 1 21 ? -5.43 -16.234 1.913 1 98.06 21 GLU B CA 1
ATOM 1056 C C . GLU B 1 21 ? -4.168 -17.062 2.131 1 98.06 21 GLU B C 1
ATOM 1058 O O . GLU B 1 21 ? -3.574 -17.031 3.209 1 98.06 21 GLU B O 1
ATOM 1063 N N . ARG B 1 22 ? -3.789 -17.734 1.101 1 98.62 22 ARG B N 1
ATOM 1064 C CA . ARG B 1 22 ? -2.578 -18.547 1.173 1 98.62 22 ARG B CA 1
ATOM 1065 C C . ARG B 1 22 ? -1.345 -17.672 1.375 1 98.62 22 ARG B C 1
ATOM 1067 O O . ARG B 1 22 ? -0.461 -18 2.164 1 98.62 22 ARG B O 1
ATOM 1074 N N . LEU B 1 23 ? -1.282 -16.594 0.674 1 98.81 23 LEU B N 1
ATOM 1075 C CA . LEU B 1 23 ? -0.158 -15.68 0.825 1 98.81 23 LEU B CA 1
ATOM 1076 C C . LEU B 1 23 ? -0.117 -15.094 2.234 1 98.81 23 LEU B C 1
ATOM 1078 O O . LEU B 1 23 ? 0.96 -14.93 2.811 1 98.81 23 LEU B O 1
ATOM 1082 N N . THR B 1 24 ? -1.288 -14.805 2.785 1 98.75 24 THR B N 1
ATOM 1083 C CA . THR B 1 24 ? -1.372 -14.344 4.168 1 98.75 24 THR B CA 1
ATOM 1084 C C . THR B 1 24 ? -0.748 -15.359 5.117 1 98.75 24 THR B C 1
ATOM 1086 O O . THR B 1 24 ? 0.062 -15 5.973 1 98.75 24 THR B O 1
ATOM 1089 N N . ASP B 1 25 ? -1.075 -16.578 4.902 1 98.81 25 ASP B N 1
ATOM 1090 C CA . ASP B 1 25 ? -0.572 -17.625 5.77 1 98.81 25 ASP B CA 1
ATOM 1091 C C . ASP B 1 25 ? 0.94 -17.781 5.629 1 98.81 25 ASP B C 1
ATOM 1093 O O . ASP B 1 25 ? 1.65 -17.922 6.629 1 98.81 25 ASP B O 1
ATOM 1097 N N . VAL B 1 26 ? 1.424 -17.781 4.449 1 98.81 26 VAL B N 1
ATOM 1098 C CA . VAL B 1 26 ? 2.85 -17.938 4.172 1 98.81 26 VAL B CA 1
ATOM 1099 C C . VAL B 1 26 ? 3.629 -16.812 4.859 1 98.81 26 VAL B C 1
ATOM 1101 O O . VAL B 1 26 ? 4.633 -17.078 5.527 1 98.81 26 VAL B O 1
ATOM 1104 N N . LEU B 1 27 ? 3.143 -15.609 4.754 1 98.81 27 LEU B N 1
ATOM 1105 C CA . LEU B 1 27 ? 3.871 -14.469 5.289 1 98.81 27 LEU B CA 1
ATOM 1106 C C . LEU B 1 27 ? 3.73 -14.391 6.805 1 98.81 27 LEU B C 1
ATOM 1108 O O . LEU B 1 27 ? 4.66 -13.977 7.5 1 98.81 27 LEU B O 1
ATOM 1112 N N . ALA B 1 28 ? 2.551 -14.75 7.336 1 98.75 28 ALA B N 1
ATOM 1113 C CA . ALA B 1 28 ? 2.396 -14.805 8.789 1 98.75 28 ALA B CA 1
ATOM 1114 C C . ALA B 1 28 ? 3.434 -15.734 9.414 1 98.75 28 ALA B C 1
ATOM 1116 O O . ALA B 1 28 ? 4.086 -15.375 10.398 1 98.75 28 ALA B O 1
ATOM 1117 N N . GLU B 1 29 ? 3.551 -16.844 8.812 1 98.69 29 GLU B N 1
ATOM 1118 C CA . GLU B 1 29 ? 4.52 -17.828 9.289 1 98.69 29 GLU B CA 1
ATOM 1119 C C . GLU B 1 29 ? 5.949 -17.328 9.086 1 98.69 29 GLU B C 1
ATOM 1121 O O . GLU B 1 29 ? 6.758 -17.344 10.016 1 98.69 29 GLU B O 1
ATOM 1126 N N . SER B 1 30 ? 6.281 -16.859 7.953 1 98.75 30 SER B N 1
ATOM 1127 C CA . SER B 1 30 ? 7.645 -16.5 7.594 1 98.75 30 SER B CA 1
ATOM 1128 C C . SER B 1 30 ? 8.133 -15.312 8.43 1 98.75 30 SER B C 1
ATOM 1130 O O . SER B 1 30 ? 9.32 -15.242 8.773 1 98.75 30 SER B O 1
ATOM 1132 N N . MET B 1 31 ? 7.215 -14.422 8.758 1 98.56 31 MET B N 1
ATOM 1133 C CA . MET B 1 31 ? 7.586 -13.188 9.445 1 98.56 31 MET B CA 1
ATOM 1134 C C . MET B 1 31 ? 7.312 -13.289 10.945 1 98.56 31 MET B C 1
ATOM 1136 O O . MET B 1 31 ? 7.652 -12.391 11.711 1 98.56 31 MET B O 1
ATOM 1140 N N . SER B 1 32 ? 6.695 -14.398 11.344 1 97.88 32 SER B N 1
ATOM 1141 C CA . SER B 1 32 ? 6.254 -14.555 12.727 1 97.88 32 SER B CA 1
ATOM 1142 C C . SER B 1 32 ? 5.395 -13.375 13.172 1 97.88 32 SER B C 1
ATOM 1144 O O . SER B 1 32 ? 5.656 -12.773 14.211 1 97.88 32 SER B O 1
ATOM 1146 N N . LYS B 1 33 ? 4.414 -13.055 12.383 1 97.69 33 LYS B N 1
ATOM 1147 C CA . LYS B 1 33 ? 3.463 -11.984 12.672 1 97.69 33 LYS B CA 1
ATOM 1148 C C . LYS B 1 33 ? 2.027 -12.5 12.656 1 97.69 33 LYS B C 1
ATOM 1150 O O . LYS B 1 33 ? 1.724 -13.484 11.969 1 97.69 33 LYS B O 1
ATOM 1155 N N . PRO B 1 34 ? 1.185 -11.883 13.445 1 97.56 34 PRO B N 1
ATOM 1156 C CA . PRO B 1 34 ? -0.201 -12.352 13.43 1 97.56 34 PRO B CA 1
ATOM 1157 C C . PRO B 1 34 ? -0.864 -12.188 12.062 1 97.56 34 PRO B C 1
ATOM 1159 O O . PRO B 1 34 ? -0.672 -11.164 11.406 1 97.56 34 PRO B O 1
ATOM 1162 N N . ARG B 1 35 ? -1.609 -13.18 11.695 1 97.38 35 ARG B N 1
ATOM 1163 C CA . ARG B 1 35 ? -2.385 -13.188 10.461 1 97.38 35 ARG B CA 1
ATOM 1164 C C . ARG B 1 35 ? -3.244 -11.93 10.344 1 97.38 35 ARG B C 1
ATOM 1166 O O . ARG B 1 35 ? -3.377 -11.367 9.258 1 97.38 35 ARG B O 1
ATOM 1173 N N . SER B 1 36 ? -3.764 -11.5 11.469 1 96.56 36 SER B N 1
ATOM 1174 C CA . SER B 1 36 ? -4.758 -10.43 11.523 1 96.56 36 SER B CA 1
ATOM 1175 C C . SER B 1 36 ? -4.145 -9.086 11.141 1 96.56 36 SER B C 1
ATOM 1177 O O . SER B 1 36 ? -4.867 -8.117 10.898 1 96.56 36 SER B O 1
ATOM 1179 N N . ARG B 1 37 ? -2.824 -9.023 10.984 1 96.06 37 ARG B N 1
ATOM 1180 C CA . ARG B 1 37 ? -2.158 -7.742 10.742 1 96.06 37 ARG B CA 1
ATOM 1181 C C . ARG B 1 37 ? -1.681 -7.637 9.297 1 96.06 37 ARG B C 1
ATOM 1183 O O . ARG B 1 37 ? -1.049 -6.648 8.922 1 96.06 37 ARG B O 1
ATOM 1190 N N . ILE B 1 38 ? -1.988 -8.594 8.508 1 98.44 38 ILE B N 1
ATOM 1191 C CA . ILE B 1 38 ? -1.427 -8.641 7.16 1 98.44 38 ILE B CA 1
ATOM 1192 C C . ILE B 1 38 ? -2.49 -8.242 6.141 1 98.44 38 ILE B C 1
ATOM 1194 O O . ILE B 1 38 ? -3.586 -8.805 6.125 1 98.44 38 ILE B O 1
ATOM 1198 N N . ALA B 1 39 ? -2.186 -7.246 5.375 1 98.62 39 ALA B N 1
ATOM 1199 C CA . ALA B 1 39 ? -3.043 -6.816 4.273 1 98.62 39 ALA B CA 1
ATOM 1200 C C . ALA B 1 39 ? -2.434 -7.188 2.926 1 98.62 39 ALA B C 1
ATOM 1202 O O . ALA B 1 39 ? -1.246 -6.949 2.688 1 98.62 39 ALA B O 1
ATOM 1203 N N . ILE B 1 40 ? -3.23 -7.773 2.01 1 98.75 40 ILE B N 1
ATOM 1204 C CA . ILE B 1 40 ? -2.775 -8.203 0.69 1 98.75 40 ILE B CA 1
ATOM 1205 C C . ILE B 1 40 ? -3.686 -7.609 -0.384 1 98.75 40 ILE B C 1
ATOM 1207 O O . ILE B 1 40 ? -4.91 -7.742 -0.31 1 98.75 40 ILE B O 1
ATOM 1211 N N . GLU B 1 41 ? -3.129 -6.93 -1.275 1 98.5 41 GLU B N 1
ATOM 1212 C CA . GLU B 1 41 ? -3.779 -6.418 -2.479 1 98.5 41 GLU B CA 1
ATOM 1213 C C . GLU B 1 41 ? -3.271 -7.129 -3.729 1 98.5 41 GLU B C 1
ATOM 1215 O O . GLU B 1 41 ? -2.062 -7.242 -3.938 1 98.5 41 GLU B O 1
ATOM 1220 N N . VAL B 1 42 ? -4.223 -7.641 -4.586 1 98.62 42 VAL B N 1
ATOM 1221 C CA . VAL B 1 42 ? -3.832 -8.328 -5.812 1 98.62 42 VAL B CA 1
ATOM 1222 C C . VAL B 1 42 ? -4.379 -7.57 -7.023 1 98.62 42 VAL B C 1
ATOM 1224 O O . VAL B 1 42 ? -5.578 -7.293 -7.098 1 98.62 42 VAL B O 1
ATOM 1227 N N . PHE B 1 43 ? -3.514 -7.16 -7.891 1 98.5 43 PHE B N 1
ATOM 1228 C CA . PHE B 1 43 ? -3.844 -6.57 -9.18 1 98.5 43 PHE B CA 1
ATOM 1229 C C . PHE B 1 43 ? -3.605 -7.57 -10.305 1 98.5 43 PHE B C 1
ATOM 1231 O O . PHE B 1 43 ? -2.535 -7.582 -10.922 1 98.5 43 PHE B O 1
ATOM 1238 N N . ALA B 1 44 ? -4.598 -8.375 -10.633 1 98.38 44 ALA B N 1
ATOM 1239 C CA . ALA B 1 44 ? -4.512 -9.391 -11.68 1 98.38 44 ALA B CA 1
ATOM 1240 C C . ALA B 1 44 ? -4.867 -8.805 -13.047 1 98.38 44 ALA B C 1
ATOM 1242 O O . ALA B 1 44 ? -5.508 -7.75 -13.125 1 98.38 44 ALA B O 1
ATOM 1243 N N . GLY B 1 45 ? -4.43 -9.438 -14.07 1 98.12 45 GLY B N 1
ATOM 1244 C CA . GLY B 1 45 ? -4.715 -8.992 -15.422 1 98.12 45 GLY B CA 1
ATOM 1245 C C . GLY B 1 45 ? -4.043 -7.676 -15.773 1 98.12 45 GLY B C 1
ATOM 1246 O O . GLY B 1 45 ? -4.453 -6.988 -16.703 1 98.12 45 GLY B O 1
ATOM 1247 N N . ALA B 1 46 ? -3.109 -7.297 -14.969 1 98.06 46 ALA B N 1
ATOM 1248 C CA . ALA B 1 46 ? -2.383 -6.047 -15.195 1 98.06 46 ALA B CA 1
ATOM 1249 C C . ALA B 1 46 ? -1.565 -6.121 -16.484 1 98.06 46 ALA B C 1
ATOM 1251 O O . ALA B 1 46 ? -1.128 -7.199 -16.891 1 98.06 46 ALA B O 1
ATOM 1252 N N . ARG B 1 47 ? -1.376 -4.98 -17.188 1 98 47 ARG B N 1
ATOM 1253 C CA . ARG B 1 47 ? -0.473 -4.875 -18.328 1 98 47 ARG B CA 1
ATOM 1254 C C . ARG B 1 47 ? 0.982 -4.832 -17.875 1 98 47 ARG B C 1
ATOM 1256 O O . ARG B 1 47 ? 1.478 -3.781 -17.469 1 98 47 ARG B O 1
ATOM 1263 N N . ILE B 1 48 ? 1.671 -6.016 -17.891 1 98.5 48 ILE B N 1
ATOM 1264 C CA . ILE B 1 48 ? 3.037 -6.133 -17.406 1 98.5 48 ILE B CA 1
ATOM 1265 C C . ILE B 1 48 ? 3.879 -6.938 -18.391 1 98.5 48 ILE B C 1
ATOM 1267 O O . ILE B 1 48 ? 3.416 -7.941 -18.938 1 98.5 48 ILE B O 1
ATOM 1271 N N . LEU B 1 49 ? 4.996 -6.375 -18.594 1 97.38 49 LEU B N 1
ATOM 1272 C CA . LEU B 1 49 ? 6.051 -7.105 -19.281 1 97.38 49 LEU B CA 1
ATOM 1273 C C . LEU B 1 49 ? 7.289 -7.242 -18.406 1 97.38 49 LEU B C 1
ATOM 1275 O O . LEU B 1 49 ? 7.598 -6.348 -17.625 1 97.38 49 LEU B O 1
ATOM 1279 N N . HIS B 1 50 ? 7.957 -8.406 -18.5 1 97.69 50 HIS B N 1
ATOM 1280 C CA . HIS B 1 50 ? 9.273 -8.602 -17.906 1 97.69 50 HIS B CA 1
ATOM 1281 C C . HIS B 1 50 ? 10.289 -9.07 -18.938 1 97.69 50 HIS B C 1
ATOM 1283 O O . HIS B 1 50 ? 10.078 -10.094 -19.594 1 97.69 50 HIS B O 1
ATOM 1289 N N . GLY B 1 51 ? 11.281 -8.242 -19.125 1 96.88 51 GLY B N 1
ATOM 1290 C CA . GLY B 1 51 ? 12.266 -8.523 -20.156 1 96.88 51 GLY B CA 1
ATOM 1291 C C . GLY B 1 51 ? 11.758 -8.211 -21.562 1 96.88 51 GLY B C 1
ATOM 1292 O O . GLY B 1 51 ? 12.219 -8.812 -22.531 1 96.88 51 GLY B O 1
ATOM 1293 N N . GLY B 1 52 ? 10.742 -7.41 -21.609 1 97.12 52 GLY B N 1
ATOM 1294 C CA . GLY B 1 52 ? 10.227 -7 -22.906 1 97.12 52 GLY B CA 1
ATOM 1295 C C . GLY B 1 52 ? 9.32 -8.039 -23.547 1 97.12 52 GLY B C 1
ATOM 1296 O O . GLY B 1 52 ? 9.023 -7.965 -24.734 1 97.12 52 GLY B O 1
ATOM 1297 N N . VAL B 1 53 ? 9 -9 -22.734 1 94.19 53 VAL B N 1
ATOM 1298 C CA . VAL B 1 53 ? 8.125 -10.055 -23.25 1 94.19 53 VAL B CA 1
ATOM 1299 C C . VAL B 1 53 ? 6.906 -10.195 -22.344 1 94.19 53 VAL B C 1
ATOM 1301 O O . VAL B 1 53 ? 6.953 -9.844 -21.156 1 94.19 53 VAL B O 1
ATOM 1304 N N . ARG B 1 54 ? 5.715 -10.758 -22.875 1 94.75 54 ARG B N 1
ATOM 1305 C CA . ARG B 1 54 ? 4.449 -10.789 -22.141 1 94.75 54 ARG B CA 1
ATOM 1306 C C . ARG B 1 54 ? 4.242 -12.141 -21.469 1 94.75 54 ARG B C 1
ATOM 1308 O O . ARG B 1 54 ? 3.137 -12.453 -21.031 1 94.75 54 ARG B O 1
ATOM 1315 N N . ASN B 1 55 ? 5.285 -12.859 -21.234 1 96.62 55 ASN B N 1
ATOM 1316 C CA . ASN B 1 55 ? 5.137 -14.094 -20.469 1 96.62 55 ASN B CA 1
ATOM 1317 C C . ASN B 1 55 ? 4.625 -13.82 -19.062 1 96.62 55 ASN B C 1
ATOM 1319 O O . ASN B 1 55 ? 4.801 -12.719 -18.531 1 96.62 55 ASN B O 1
ATOM 1323 N N . PRO B 1 56 ? 3.967 -14.797 -18.484 1 98.38 56 PRO B N 1
ATOM 1324 C CA . PRO B 1 56 ? 3.426 -14.594 -17.141 1 98.38 56 PRO B CA 1
ATOM 1325 C C . PRO B 1 56 ? 4.492 -14.172 -16.125 1 98.38 56 PRO B C 1
ATOM 1327 O O . PRO B 1 56 ? 5.613 -14.688 -16.156 1 98.38 56 PRO B O 1
ATOM 1330 N N . VAL B 1 57 ? 4.094 -13.227 -15.297 1 98.81 57 VAL B N 1
ATOM 1331 C CA . VAL B 1 57 ? 5.027 -12.664 -14.32 1 98.81 57 VAL B CA 1
ATOM 1332 C C . VAL B 1 57 ? 4.254 -12.086 -13.141 1 98.81 57 VAL B C 1
ATOM 1334 O O . VAL B 1 57 ? 3.086 -11.711 -13.281 1 98.81 57 VAL B O 1
ATOM 1337 N N . ALA B 1 58 ? 4.875 -12.07 -11.984 1 98.88 58 ALA B N 1
ATOM 1338 C CA . ALA B 1 58 ? 4.348 -11.398 -10.797 1 98.88 58 ALA B CA 1
ATOM 1339 C C . ALA B 1 58 ? 5.379 -10.445 -10.203 1 98.88 58 ALA B C 1
ATOM 1341 O O . ALA B 1 58 ? 6.551 -10.805 -10.047 1 98.88 58 ALA B O 1
ATOM 1342 N N . ILE B 1 59 ? 4.922 -9.219 -9.969 1 98.94 59 ILE B N 1
ATOM 1343 C CA . ILE B 1 59 ? 5.691 -8.219 -9.234 1 98.94 59 ILE B CA 1
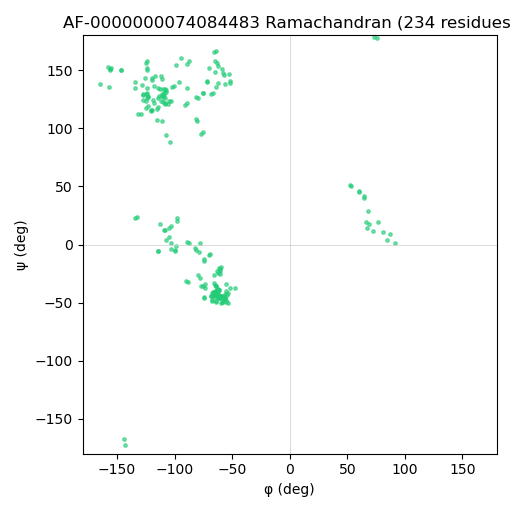ATOM 1344 C C . ILE B 1 59 ? 5.074 -8 -7.855 1 98.94 59 ILE B C 1
ATOM 1346 O O . ILE B 1 59 ? 3.891 -7.668 -7.742 1 98.94 59 ILE B O 1
ATOM 1350 N N . ILE B 1 60 ? 5.914 -8.25 -6.828 1 98.94 60 ILE B N 1
ATOM 1351 C CA . ILE B 1 60 ? 5.398 -8.242 -5.461 1 98.94 60 ILE B CA 1
ATOM 1352 C C . ILE B 1 60 ? 6.18 -7.227 -4.625 1 98.94 60 ILE B C 1
ATOM 1354 O O . ILE B 1 60 ? 7.414 -7.207 -4.652 1 98.94 60 ILE B O 1
ATOM 1358 N N . LYS B 1 61 ? 5.453 -6.355 -3.984 1 98.94 61 LYS B N 1
ATOM 1359 C CA . LYS B 1 61 ? 6.023 -5.418 -3.021 1 98.94 61 LYS B CA 1
ATOM 1360 C C . LYS B 1 61 ? 5.578 -5.75 -1.6 1 98.94 61 LYS B C 1
ATOM 1362 O O . LYS B 1 61 ? 4.383 -5.871 -1.332 1 98.94 61 LYS B O 1
ATOM 1367 N N . ILE B 1 62 ? 6.539 -5.867 -0.721 1 98.88 62 ILE B N 1
ATOM 1368 C CA . ILE B 1 62 ? 6.242 -6.164 0.676 1 98.88 62 ILE B CA 1
ATOM 1369 C C . ILE B 1 62 ? 6.77 -5.039 1.565 1 98.88 62 ILE B C 1
ATOM 1371 O O . ILE B 1 62 ? 7.977 -4.789 1.612 1 98.88 62 ILE B O 1
ATOM 1375 N N . GLU B 1 63 ? 5.844 -4.355 2.203 1 98.75 63 GLU B N 1
ATOM 1376 C CA . GLU B 1 63 ? 6.141 -3.336 3.207 1 98.75 63 GLU B CA 1
ATOM 1377 C C . GLU B 1 63 ? 5.812 -3.834 4.613 1 98.75 63 GLU B C 1
ATOM 1379 O O . GLU B 1 63 ? 4.73 -4.375 4.848 1 98.75 63 GLU B O 1
ATOM 1384 N N . SER B 1 64 ? 6.699 -3.688 5.535 1 98.25 64 SER B N 1
ATOM 1385 C CA . SER B 1 64 ? 6.465 -4.18 6.891 1 98.25 64 SER B CA 1
ATOM 1386 C C . SER B 1 64 ? 7.312 -3.422 7.91 1 98.25 64 SER B C 1
ATOM 1388 O O . SER B 1 64 ? 8.359 -2.871 7.566 1 98.25 64 SER B O 1
ATOM 1390 N N . ILE B 1 65 ? 6.758 -3.371 9.094 1 97.75 65 ILE B N 1
ATOM 1391 C CA . ILE B 1 65 ? 7.566 -2.926 10.219 1 97.75 65 ILE B CA 1
ATOM 1392 C C . ILE B 1 65 ? 8.422 -4.082 10.734 1 97.75 65 ILE B C 1
ATOM 1394 O O . ILE B 1 65 ? 7.914 -5 11.383 1 97.75 65 ILE B O 1
ATOM 1398 N N . GLY B 1 66 ? 9.688 -4.07 10.508 1 96.81 66 GLY B N 1
ATOM 1399 C CA . GLY B 1 66 ? 10.57 -5.145 10.938 1 96.81 66 GLY B CA 1
ATOM 1400 C C . GLY B 1 66 ? 10.422 -6.406 10.109 1 96.81 66 GLY B C 1
ATOM 1401 O O . GLY B 1 66 ? 9.688 -6.422 9.117 1 96.81 66 GLY B O 1
ATOM 1402 N N . SER B 1 67 ? 11.258 -7.445 10.453 1 96.94 67 SER B N 1
ATOM 1403 C CA . SER B 1 67 ? 11.305 -8.711 9.734 1 96.94 6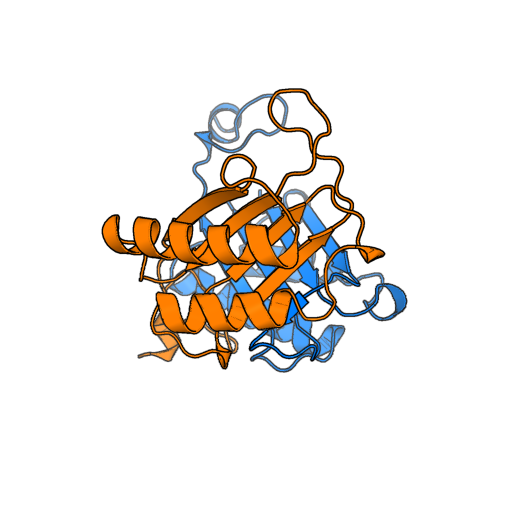7 SER B CA 1
ATOM 1404 C C . SER B 1 67 ? 11.797 -8.523 8.305 1 96.94 67 SER B C 1
ATOM 1406 O O . SER B 1 67 ? 11.258 -9.125 7.375 1 96.94 67 SER B O 1
ATOM 1408 N N . MET B 1 68 ? 12.781 -7.637 8.266 1 97.38 68 MET B N 1
ATOM 1409 C CA . MET B 1 68 ? 13.258 -7.262 6.934 1 97.38 68 MET B CA 1
ATOM 1410 C C . MET B 1 68 ? 14.781 -7.301 6.871 1 97.38 68 MET B C 1
ATOM 1412 O O . MET B 1 68 ? 15.391 -6.57 6.086 1 97.38 68 MET B O 1
ATOM 1416 N N . THR B 1 69 ? 15.375 -8.086 7.746 1 98.06 69 THR B N 1
ATOM 1417 C CA . THR B 1 69 ? 16.812 -8.281 7.617 1 98.06 69 THR B CA 1
ATOM 1418 C C . THR B 1 69 ? 17.141 -9.023 6.324 1 98.06 69 THR B C 1
ATOM 1420 O O . THR B 1 69 ? 16.266 -9.617 5.695 1 98.06 69 THR B O 1
ATOM 1423 N N . PRO B 1 70 ? 18.438 -9 5.934 1 98.31 70 PRO B N 1
ATOM 1424 C CA . PRO B 1 70 ? 18.828 -9.773 4.75 1 98.31 70 PRO B CA 1
ATOM 1425 C C . PRO B 1 70 ? 18.422 -11.242 4.84 1 98.31 70 PRO B C 1
ATOM 1427 O O . PRO B 1 70 ? 17.938 -11.812 3.863 1 98.31 70 PRO B O 1
ATOM 1430 N N . GLU B 1 71 ? 18.656 -11.773 5.992 1 98.56 71 GLU B N 1
ATOM 1431 C CA . GLU B 1 71 ? 18.266 -13.164 6.18 1 98.56 71 GLU B CA 1
ATOM 1432 C C . GLU B 1 71 ? 16.75 -13.344 6.094 1 98.56 71 GLU B C 1
ATOM 1434 O O . GLU B 1 71 ? 16.266 -14.312 5.52 1 98.56 71 GLU B O 1
ATOM 1439 N N . ASP B 1 72 ? 16 -12.438 6.719 1 98.56 72 ASP B N 1
ATOM 1440 C CA . ASP B 1 72 ? 14.547 -12.453 6.598 1 98.56 72 ASP B CA 1
ATOM 1441 C C . ASP B 1 72 ? 14.117 -12.453 5.133 1 98.56 72 ASP B C 1
ATOM 1443 O O . ASP B 1 72 ? 13.297 -13.281 4.719 1 98.56 72 ASP B O 1
ATOM 1447 N N . ASN B 1 73 ? 14.711 -11.508 4.395 1 98.69 73 ASN B N 1
ATOM 1448 C CA . ASN B 1 73 ? 14.289 -11.289 3.016 1 98.69 73 ASN B CA 1
ATOM 1449 C C . ASN B 1 73 ? 14.562 -12.516 2.146 1 98.69 73 ASN B C 1
ATOM 1451 O O . ASN B 1 73 ? 13.797 -12.812 1.23 1 98.69 73 ASN B O 1
ATOM 1455 N N . ILE B 1 74 ? 15.656 -13.219 2.404 1 98.88 74 ILE B N 1
ATOM 1456 C CA . ILE B 1 74 ? 15.938 -14.477 1.713 1 98.88 74 ILE B CA 1
ATOM 1457 C C . ILE B 1 74 ? 14.836 -15.492 2.016 1 98.88 74 ILE B C 1
ATOM 1459 O O . ILE B 1 74 ? 14.273 -16.109 1.103 1 98.88 74 ILE B O 1
ATOM 1463 N N . ARG B 1 75 ? 14.508 -15.57 3.266 1 98.81 75 ARG B N 1
ATOM 1464 C CA . ARG B 1 75 ? 13.477 -16.516 3.693 1 98.81 75 ARG B CA 1
ATOM 1465 C C . ARG B 1 75 ? 12.125 -16.156 3.08 1 98.81 75 ARG B C 1
ATOM 1467 O O . ARG B 1 75 ? 11.43 -17.031 2.553 1 98.81 75 ARG B O 1
ATOM 1474 N N . HIS B 1 76 ? 11.742 -14.883 3.182 1 98.88 76 HIS B N 1
ATOM 1475 C CA . HIS B 1 76 ? 10.477 -14.445 2.596 1 98.88 76 HIS B CA 1
ATOM 1476 C C . HIS B 1 76 ? 10.43 -14.758 1.102 1 98.88 76 HIS B C 1
ATOM 1478 O O . HIS B 1 76 ? 9.422 -15.258 0.598 1 98.88 76 HIS B O 1
ATOM 1484 N N . THR B 1 77 ? 11.516 -14.406 0.437 1 98.94 77 THR B N 1
ATOM 1485 C CA . THR B 1 77 ? 11.578 -14.602 -1.008 1 98.94 77 THR B CA 1
ATOM 1486 C C . THR B 1 77 ? 11.367 -16.062 -1.365 1 98.94 77 THR B C 1
ATOM 1488 O O . THR B 1 77 ? 10.594 -16.391 -2.271 1 98.94 77 THR B O 1
ATOM 1491 N N . GLN B 1 78 ? 12.039 -16.906 -0.664 1 98.88 78 GLN B N 1
ATOM 1492 C CA . GLN B 1 78 ? 11.906 -18.344 -0.925 1 98.88 78 GLN B CA 1
ATOM 1493 C C . GLN B 1 78 ? 10.461 -18.797 -0.763 1 98.88 78 GLN B C 1
ATOM 1495 O O . GLN B 1 78 ? 9.906 -19.453 -1.648 1 98.88 78 GLN B O 1
ATOM 1500 N N . LYS B 1 79 ? 9.875 -18.453 0.288 1 98.94 79 LYS B N 1
ATOM 1501 C CA . LYS B 1 79 ? 8.531 -18.938 0.62 1 98.94 79 LYS B CA 1
ATOM 1502 C C . LYS B 1 79 ? 7.496 -18.359 -0.337 1 98.94 79 LYS B C 1
ATOM 1504 O O . LYS B 1 79 ? 6.625 -19.078 -0.826 1 98.94 79 LYS B O 1
ATOM 1509 N N . VAL B 1 80 ? 7.559 -17.078 -0.639 1 98.94 80 VAL B N 1
ATOM 1510 C CA . VAL B 1 80 ? 6.605 -16.422 -1.526 1 98.94 80 VAL B CA 1
ATOM 1511 C C . VAL B 1 80 ? 6.773 -16.953 -2.949 1 98.94 80 VAL B C 1
ATOM 1513 O O . VAL B 1 80 ? 5.785 -17.203 -3.643 1 98.94 80 VAL B O 1
ATOM 1516 N N . THR B 1 81 ? 8.016 -17.125 -3.348 1 98.94 81 THR B N 1
ATOM 1517 C CA . THR B 1 81 ? 8.289 -17.656 -4.676 1 98.94 81 THR B CA 1
ATOM 1518 C C . THR B 1 81 ? 7.699 -19.047 -4.824 1 98.94 81 THR B C 1
ATOM 1520 O O . THR B 1 81 ? 7.074 -19.359 -5.84 1 98.94 81 THR B O 1
ATOM 1523 N N . GLN B 1 82 ? 7.895 -19.844 -3.82 1 98.88 82 GLN B N 1
ATOM 1524 C CA . GLN B 1 82 ? 7.344 -21.203 -3.85 1 98.88 82 GLN B CA 1
ATOM 1525 C C . GLN B 1 82 ? 5.824 -21.172 -3.994 1 98.88 82 GLN B C 1
ATOM 1527 O O . GLN B 1 82 ? 5.254 -21.938 -4.77 1 98.88 82 GLN B O 1
ATOM 1532 N N . LEU B 1 83 ? 5.184 -20.328 -3.266 1 98.94 83 LEU B N 1
ATOM 1533 C CA . LEU B 1 83 ? 3.736 -20.219 -3.391 1 98.94 83 LEU B CA 1
ATOM 1534 C C . LEU B 1 83 ? 3.342 -19.828 -4.816 1 98.94 83 LEU B C 1
ATOM 1536 O O . LEU B 1 83 ? 2.4 -20.391 -5.375 1 98.94 83 LEU B O 1
ATOM 1540 N N . CYS B 1 84 ? 4.008 -18.875 -5.395 1 98.88 84 CYS B N 1
ATOM 1541 C CA . CYS B 1 84 ? 3.686 -18.406 -6.738 1 98.88 84 CYS B CA 1
ATOM 1542 C C . CYS B 1 84 ? 3.889 -19.516 -7.766 1 98.88 84 CYS B C 1
ATOM 1544 O O . CYS B 1 84 ? 3.123 -19.625 -8.719 1 98.88 84 CYS B O 1
ATOM 1546 N N . GLN B 1 85 ? 4.941 -20.25 -7.578 1 98.81 85 GLN B N 1
ATOM 1547 C CA . GLN B 1 85 ? 5.168 -21.391 -8.461 1 98.81 85 GLN B CA 1
ATOM 1548 C C . GLN B 1 85 ? 3.994 -22.375 -8.406 1 98.81 85 GLN B C 1
ATOM 1550 O O . GLN B 1 85 ? 3.51 -22.828 -9.445 1 98.81 85 GLN B O 1
ATOM 1555 N N . GLN B 1 86 ? 3.586 -22.625 -7.262 1 98.62 86 GLN B N 1
ATOM 1556 C CA . GLN B 1 86 ? 2.537 -23.609 -7.051 1 98.62 86 GLN B CA 1
ATOM 1557 C C . GLN B 1 86 ? 1.174 -23.078 -7.473 1 98.62 86 GLN B C 1
ATOM 1559 O O . GLN B 1 86 ? 0.414 -23.75 -8.164 1 98.62 86 GLN B O 1
ATOM 1564 N N . ALA B 1 87 ? 0.86 -21.922 -7.094 1 98.69 87 ALA B N 1
ATOM 1565 C CA . ALA B 1 87 ? -0.495 -21.391 -7.223 1 98.69 87 ALA B CA 1
ATOM 1566 C C . ALA B 1 87 ? -0.693 -20.719 -8.578 1 98.69 87 ALA B C 1
ATOM 1568 O O . ALA B 1 87 ? -1.803 -20.703 -9.117 1 98.69 87 ALA B O 1
ATOM 1569 N N . LEU B 1 88 ? 0.359 -20.125 -9.133 1 98.62 88 LEU B N 1
ATOM 1570 C CA . LEU B 1 88 ? 0.232 -19.328 -10.344 1 98.62 88 LEU B CA 1
ATOM 1571 C C . LEU B 1 88 ? 0.986 -19.969 -11.5 1 98.62 88 LEU B C 1
ATOM 1573 O O . LEU B 1 88 ? 0.952 -19.484 -12.633 1 98.62 88 LEU B O 1
ATOM 1577 N N . ASN B 1 89 ? 1.711 -21.047 -11.211 1 98.44 89 ASN B N 1
ATOM 1578 C CA . ASN B 1 89 ? 2.49 -21.766 -12.211 1 98.44 89 ASN B CA 1
ATOM 1579 C C . ASN B 1 89 ? 3.541 -20.875 -12.859 1 98.44 89 ASN B C 1
ATOM 1581 O O . ASN B 1 89 ? 3.668 -20.844 -14.086 1 98.44 89 ASN B O 1
ATOM 1585 N N . LEU B 1 90 ? 4.199 -20.156 -12.062 1 98.75 90 LEU B N 1
ATOM 1586 C CA . LEU B 1 90 ? 5.277 -19.281 -12.523 1 98.75 90 LEU B CA 1
ATOM 1587 C C . LEU B 1 90 ? 6.637 -19.922 -12.258 1 98.75 90 LEU B C 1
ATOM 1589 O O . LEU B 1 90 ? 6.867 -20.484 -11.188 1 98.75 90 LEU B O 1
ATOM 1593 N N . PRO B 1 91 ? 7.531 -19.828 -13.25 1 98.19 91 PRO B N 1
ATOM 1594 C CA . PRO B 1 91 ? 8.906 -20.156 -12.859 1 98.19 91 PRO B CA 1
ATOM 1595 C C . PRO B 1 91 ? 9.477 -19.156 -11.844 1 98.19 91 PRO B C 1
ATOM 1597 O O . PRO B 1 91 ? 9 -18.031 -11.75 1 98.19 91 PRO B O 1
ATOM 1600 N N . LYS B 1 92 ? 10.508 -19.594 -11.078 1 98.38 92 LYS B N 1
ATOM 1601 C CA . LYS B 1 92 ? 11.023 -18.781 -9.969 1 98.38 92 LYS B CA 1
ATOM 1602 C C . LYS B 1 92 ? 11.555 -17.438 -10.469 1 98.38 92 LYS B C 1
ATOM 1604 O O . LYS B 1 92 ? 11.484 -16.438 -9.766 1 98.38 92 LYS B O 1
ATOM 1609 N N . GLU B 1 93 ? 11.977 -17.359 -11.766 1 98.12 93 GLU B N 1
ATOM 1610 C CA . GLU B 1 93 ? 12.578 -16.172 -12.328 1 98.12 93 GLU B CA 1
ATOM 1611 C C . GLU B 1 93 ? 11.523 -15.133 -12.695 1 98.12 93 GLU B C 1
ATOM 1613 O O . GLU B 1 93 ? 11.852 -14 -13.055 1 98.12 93 GLU B O 1
ATOM 1618 N N . LYS B 1 94 ? 10.289 -15.508 -12.586 1 98.62 94 LYS B N 1
ATOM 1619 C CA . LYS B 1 94 ? 9.188 -14.617 -12.961 1 98.62 94 LYS B CA 1
ATOM 1620 C C . LYS B 1 94 ? 8.445 -14.117 -11.727 1 98.62 94 LYS B C 1
ATOM 1622 O O . LYS B 1 94 ? 7.328 -13.602 -11.836 1 98.62 94 LYS B O 1
ATOM 1627 N N . VAL B 1 95 ? 9.047 -14.336 -10.586 1 98.88 95 VAL B N 1
ATOM 1628 C CA . VAL B 1 95 ? 8.586 -13.758 -9.328 1 98.88 95 VAL B CA 1
ATOM 1629 C C . VAL B 1 95 ? 9.586 -12.711 -8.844 1 98.88 95 VAL B C 1
ATOM 1631 O O . VAL B 1 95 ? 10.703 -13.047 -8.445 1 98.88 95 VAL B O 1
ATOM 1634 N N . VAL B 1 96 ? 9.234 -11.484 -8.961 1 98.81 96 VAL B N 1
ATOM 1635 C CA . VAL B 1 96 ? 10.109 -10.375 -8.586 1 98.81 96 VAL B CA 1
ATOM 1636 C C . VAL B 1 96 ? 9.57 -9.695 -7.332 1 98.81 96 VAL B C 1
ATOM 1638 O O . VAL B 1 96 ? 8.414 -9.258 -7.297 1 98.81 96 VAL B O 1
ATOM 1641 N N . ILE B 1 97 ? 10.375 -9.625 -6.281 1 98.88 97 ILE B N 1
ATOM 1642 C CA . ILE B 1 97 ? 9.898 -9.141 -4.992 1 98.88 97 ILE B CA 1
ATOM 1643 C C . ILE B 1 97 ? 10.766 -7.977 -4.523 1 98.88 97 ILE B C 1
ATOM 1645 O O . ILE B 1 97 ? 11.992 -8.031 -4.633 1 98.88 97 ILE B O 1
ATOM 1649 N N . SER B 1 98 ? 10.188 -6.93 -4.043 1 98.88 98 SER B N 1
ATOM 1650 C CA . SER B 1 98 ? 10.883 -5.848 -3.352 1 98.88 98 SER B CA 1
ATOM 1651 C C . SER B 1 98 ? 10.422 -5.734 -1.901 1 98.88 98 SER B C 1
ATOM 1653 O O . SER B 1 98 ? 9.242 -5.957 -1.598 1 98.88 98 SER B O 1
ATOM 1655 N N . PHE B 1 99 ? 11.367 -5.383 -1.032 1 98.81 99 PHE B N 1
ATOM 1656 C CA . PHE B 1 99 ? 11.109 -5.285 0.4 1 98.81 99 PHE B CA 1
ATOM 1657 C C . PHE B 1 99 ? 11.32 -3.859 0.895 1 98.81 99 PHE B C 1
ATOM 1659 O O . PHE B 1 99 ? 12.289 -3.203 0.512 1 98.81 99 PHE B O 1
ATOM 1666 N N . PHE B 1 100 ? 10.422 -3.389 1.716 1 98.25 100 PHE B N 1
ATOM 1667 C CA . PHE B 1 100 ? 10.492 -2.047 2.285 1 98.25 100 PHE B CA 1
AT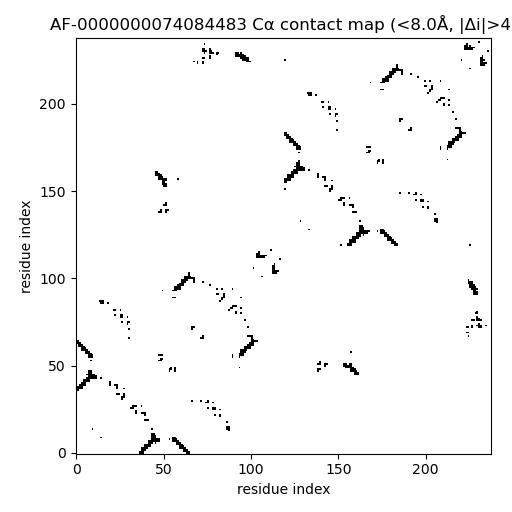OM 1668 C C . PHE B 1 100 ? 10.273 -2.088 3.793 1 98.25 100 PHE B C 1
ATOM 1670 O O . PHE B 1 100 ? 9.164 -2.375 4.254 1 98.25 100 PHE B O 1
ATOM 1677 N N . ASP B 1 101 ? 11.312 -1.772 4.496 1 97.94 101 ASP B N 1
ATOM 1678 C CA . ASP B 1 101 ? 11.211 -1.674 5.949 1 97.94 101 ASP B CA 1
ATOM 1679 C C . ASP B 1 101 ? 10.625 -0.327 6.367 1 97.94 101 ASP B C 1
ATOM 1681 O O . ASP B 1 101 ? 11.125 0.725 5.961 1 97.94 101 ASP B O 1
ATOM 1685 N N . LEU B 1 102 ? 9.594 -0.389 7.156 1 97.88 102 LEU B N 1
ATOM 1686 C CA . LEU B 1 102 ? 8.922 0.843 7.551 1 97.88 102 LEU B CA 1
ATOM 1687 C C . LEU B 1 102 ? 9.125 1.126 9.031 1 97.88 102 LEU B C 1
ATOM 1689 O O . LEU B 1 102 ? 9.188 0.198 9.844 1 97.88 102 LEU B O 1
ATOM 1693 N N . SER B 1 103 ? 9.234 2.385 9.375 1 97.88 103 SER B N 1
ATOM 1694 C CA . SER B 1 103 ? 9.203 2.809 10.773 1 97.88 103 SER B CA 1
ATOM 1695 C C . SER B 1 103 ? 7.797 2.682 11.352 1 97.88 103 SER B C 1
ATOM 1697 O O . SER B 1 103 ? 6.812 3.002 10.68 1 97.88 103 SER B O 1
ATOM 1699 N N . PRO B 1 104 ? 7.668 2.236 12.648 1 97.88 104 PRO B N 1
ATOM 1700 C CA . PRO B 1 104 ? 6.344 2.166 13.266 1 97.88 104 PRO B CA 1
ATOM 1701 C C . PRO B 1 104 ? 5.656 3.527 13.344 1 97.88 104 PRO B C 1
ATOM 1703 O O . PRO B 1 104 ? 4.434 3.598 13.5 1 97.88 104 PRO B O 1
ATOM 1706 N N . THR B 1 105 ? 6.406 4.645 13.273 1 98.38 105 THR B N 1
ATOM 1707 C CA . THR B 1 105 ? 5.824 5.984 13.281 1 98.38 105 THR B CA 1
ATOM 1708 C C . THR B 1 105 ? 5.164 6.293 11.938 1 98.38 105 THR B C 1
ATOM 1710 O O . THR B 1 105 ? 4.406 7.258 11.82 1 98.38 105 THR B O 1
ATOM 1713 N N . ASN B 1 106 ? 5.457 5.422 10.898 1 98.56 106 ASN B N 1
ATOM 1714 C CA . ASN B 1 106 ? 4.996 5.715 9.539 1 98.56 106 ASN B CA 1
ATOM 1715 C C . ASN B 1 106 ? 3.885 4.762 9.109 1 98.56 106 ASN B C 1
ATOM 1717 O O . ASN B 1 106 ? 3.568 4.668 7.922 1 98.56 106 ASN B O 1
ATOM 1721 N N . VAL B 1 107 ? 3.4 4.086 10.039 1 98.44 107 VAL B N 1
ATOM 1722 C CA . VAL B 1 107 ? 2.291 3.184 9.742 1 98.44 107 VAL B CA 1
ATOM 1723 C C . VAL B 1 107 ? 1.095 3.531 10.625 1 98.44 107 VAL B C 1
ATOM 1725 O O . VAL B 1 107 ? 1.191 3.498 11.852 1 98.44 107 VAL B O 1
ATOM 1728 N N . GLY B 1 108 ? 0.032 3.891 9.969 1 98.19 108 GLY B N 1
ATOM 1729 C CA . GLY B 1 108 ? -1.205 4.199 10.672 1 98.19 108 GLY B CA 1
ATOM 1730 C C . GLY B 1 108 ? -2.164 3.025 10.734 1 98.19 108 GLY B C 1
ATOM 1731 O O . GLY B 1 108 ? -2.326 2.295 9.758 1 98.19 108 GLY B O 1
ATOM 1732 N N . PHE B 1 109 ? -2.785 2.896 11.875 1 95.56 109 PHE B N 1
ATOM 1733 C CA . PHE B 1 109 ? -3.738 1.829 12.148 1 95.56 109 PHE B CA 1
ATOM 1734 C C . PHE B 1 109 ? -4.566 2.15 13.391 1 95.56 109 PHE B C 1
ATOM 1736 O O . PHE B 1 109 ? -4.043 2.688 14.367 1 95.56 109 PHE B O 1
ATOM 1743 N N . GLY B 1 110 ? -5.859 1.845 13.258 1 95.38 110 GLY B N 1
ATOM 1744 C CA . GLY B 1 110 ? -6.688 2.053 14.43 1 95.38 110 GLY B CA 1
ATOM 1745 C C . GLY B 1 110 ? -6.828 3.514 14.812 1 95.38 110 GLY B C 1
ATOM 1746 O O . GLY B 1 110 ? -7.051 3.838 15.984 1 95.38 110 GLY B O 1
ATOM 1747 N N . GLY B 1 111 ? -6.586 4.395 13.969 1 97.5 111 GLY B N 1
ATOM 1748 C CA . GLY B 1 111 ? -6.777 5.816 14.211 1 97.5 111 GLY B CA 1
ATOM 1749 C C . GLY B 1 111 ? -5.543 6.504 14.758 1 97.5 111 GLY B C 1
ATOM 1750 O O . GLY B 1 111 ? -5.586 7.684 15.102 1 97.5 111 GLY B O 1
ATOM 1751 N N . THR B 1 112 ? -4.496 5.754 14.914 1 98.19 112 THR B N 1
ATOM 1752 C CA . THR B 1 112 ? -3.201 6.289 15.32 1 98.19 112 THR B CA 1
ATOM 1753 C C . THR B 1 112 ? -2.066 5.555 14.617 1 98.19 112 THR B C 1
ATOM 1755 O O . THR B 1 112 ? -2.303 4.805 13.664 1 98.19 112 THR B O 1
ATOM 1758 N N . THR B 1 113 ? -0.81 5.801 14.984 1 98.38 113 THR B N 1
ATOM 1759 C CA . THR B 1 113 ? 0.294 5.055 14.391 1 98.38 113 THR B CA 1
ATOM 1760 C C . THR B 1 113 ? 0.663 3.855 15.258 1 98.38 113 THR B C 1
ATOM 1762 O O . THR B 1 113 ? 0.342 3.82 16.453 1 98.38 113 THR B O 1
ATOM 1765 N N . VAL B 1 114 ? 1.329 2.912 14.703 1 97.12 114 VAL B N 1
ATOM 1766 C CA . VAL B 1 114 ? 1.707 1.704 15.43 1 97.12 114 VAL B CA 1
ATOM 1767 C C . VAL B 1 114 ? 2.607 2.068 16.609 1 97.12 114 VAL B C 1
ATOM 1769 O O . VAL B 1 114 ? 2.457 1.524 17.703 1 97.12 114 VAL B O 1
ATOM 1772 N N . ALA B 1 115 ? 3.494 3.039 16.375 1 96.88 115 ALA B N 1
ATOM 1773 C CA . ALA B 1 115 ? 4.391 3.461 17.438 1 96.88 115 ALA B CA 1
ATOM 1774 C C . ALA B 1 115 ? 3.604 4.023 18.625 1 96.88 115 ALA B C 1
ATOM 1776 O O . ALA B 1 115 ? 3.936 3.762 19.781 1 96.88 115 ALA B O 1
ATOM 1777 N N . ALA B 1 116 ? 2.588 4.746 18.328 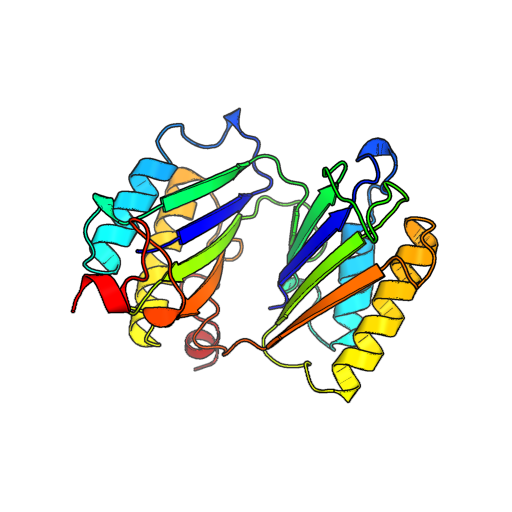1 95.62 116 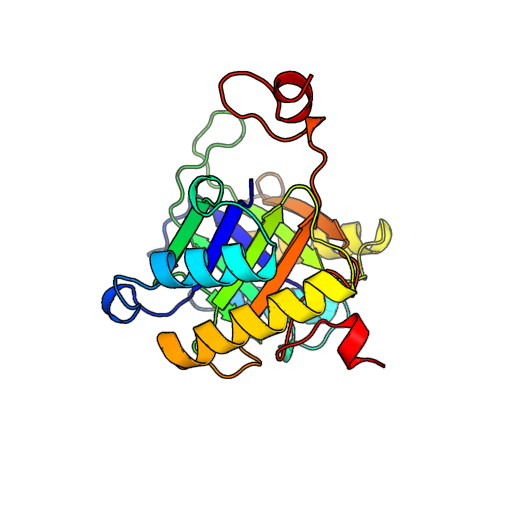ALA B N 1
ATOM 1778 C CA . ALA B 1 116 ? 1.827 5.438 19.359 1 95.62 116 ALA B CA 1
ATOM 1779 C C . ALA B 1 116 ? 0.864 4.484 20.062 1 95.62 116 ALA B C 1
ATOM 1781 O O . ALA B 1 116 ? 0.421 4.754 21.188 1 95.62 116 ALA B O 1
ATOM 1782 N N . ALA B 1 117 ? 0.486 3.484 19.391 1 90.19 117 ALA B N 1
ATOM 1783 C CA . ALA B 1 117 ? -0.399 2.494 20 1 90.19 117 ALA B CA 1
ATOM 1784 C C . ALA B 1 117 ? 0.358 1.623 21 1 90.19 117 ALA B C 1
ATOM 1786 O O . ALA B 1 117 ? -0.242 1.055 21.906 1 90.19 117 ALA B O 1
ATOM 1787 N N . THR B 1 118 ? 1.58 1.314 20.656 1 71.62 118 THR B N 1
ATOM 1788 C CA . THR B 1 118 ? 2.385 0.441 21.5 1 71.62 118 THR B CA 1
ATOM 1789 C C . THR B 1 118 ? 2.936 1.207 22.703 1 71.62 118 THR B C 1
ATOM 1791 O O . THR B 1 118 ? 3.441 0.605 23.656 1 71.62 118 THR B O 1
ATOM 1794 N N . VAL B 1 119 ? 2.586 2.584 22.859 1 50.03 119 VAL B N 1
ATOM 1795 C CA . VAL B 1 119 ? 3.047 3.311 24.047 1 50.03 119 VAL B CA 1
ATOM 1796 C C . VAL B 1 119 ? 1.944 3.334 25.094 1 50.03 119 VAL B C 1
ATOM 1798 O O . VAL B 1 119 ? 0.757 3.33 24.766 1 50.03 119 VAL B O 1
#

Sequence (238 aa):
MPMVKVATNIPDKDVPANFEERLTDVLAESMSKPRSRIAIEVFAGARILHGGVRNPVAIIKIESIGSMTPEDNIRHTQKVTQLCQQALNLPKEKVVISFFDLSPTNVGFGGTTVAAATVMPMVKVATNIPDKDVPANFEERLTDVLAESMSKPRSRIAIEVFAGARILHGGVRNPVAIIKIESIGSMTPEDNIRHTQKVTQLCQQALNLPKEKVVISFFDLSPTNVGFGGTTVAAATV

Foldseek 3Di:
DKEKEKEKLAAPVLQDPCLVVVLLVLCCVLQVHDSVPYHYHYHYNDDDDDPPDRPIAMEMEMEDADLDPPVSVVSSLVSNLVSCCVRVVDDSVRYHYYYHHDDQCRDDDDNHGSVVVVD/DKEKEKEKLAAPVLQDPCLVVVLLVLCCVLQVHDSVPYHYHYHYNDPDDDPPHRPIAMEMEMEDADLDPPVSVVSSLVSNLVSCCVRVVDDSVRYHYDYHHDDQCPDDDPHHGNVVVVD

Solvent-accessible surface area (backbone atoms only — not comparable to full-atom values): 12428 Å² total; per-residue (Å²): 94,37,43,33,43,37,39,21,41,47,46,56,90,67,48,55,92,55,47,65,59,52,51,42,52,52,47,18,62,71,56,72,43,64,60,89,43,53,45,75,46,78,40,52,48,37,54,44,30,51,37,57,35,75,61,75,38,36,46,31,40,41,35,21,58,56,75,61,46,57,69,40,32,30,52,47,25,32,54,53,32,50,48,39,30,70,61,63,68,37,59,46,81,31,36,38,34,40,56,41,75,42,56,44,80,75,37,77,50,95,91,41,26,48,49,63,66,76,98,96,38,42,34,41,37,36,23,41,47,46,56,91,66,46,56,92,57,46,61,40,51,51,37,52,54,48,20,61,70,55,72,42,67,47,73,44,31,34,38,36,49,42,52,48,37,95,54,64,64,91,86,35,75,60,74,39,36,46,32,40,40,34,22,58,58,73,62,46,74,68,41,46,53,52,45,48,53,55,54,38,52,48,39,32,70,61,63,68,36,61,70,90,33,51,45,76,48,80,42,77,42,58,45,50,35,29,24,42,59,43,25,16,49,47,65,66,76,98